Protein AF-A0A2D6KX85-F1 (afdb_monomer)

Sequence (179 aa):
MEKKQPEPKTFNLKYLIFIAFGLLAFILFQGTLLKILLIPSLFILGSISTFYKRFTRASIGIELITFVTLFYALSIGPLFALIASVLMVLTAAVVSNRLCIPTLIQVICYTLTIIITLPFLSISAIAYGIIFIVLFNVLLHSAYVFIMSFEPTNSIMSFIVNIALNLFLINNFLISLIP

Mean predicted aligned error: 8.25 Å

Radius of gyration: 23.25 Å; Cα contacts (8 Å, |Δi|>4): 164; chains: 1; bounding box: 36×54×84 Å

Secondary structure (DSSP, 8-state):
---PPPPP----HHHHHHHHHHHHHHHHTHHHHHHHHHHHHHHHHHHHTTGGGGT---SS---HHHHHHHHHHHHT-HHHHHHHHHHHHHHHHHHHT--SHHHHHHHHHHHHHHHHHGGGTTS-HHHHHHHHHHHHHHHHHHIIIIIS---HHHHHHHHHHHHHHHHHHIIIIIHHH--

Solvent-accessible surface area (backbone atoms only — not comparable to full-atom values): 9894 Å² total; per-residue (Å²): 134,86,81,78,76,80,75,80,81,75,78,57,62,69,56,55,53,51,52,51,51,50,52,50,50,46,65,77,34,45,72,58,54,48,48,65,52,47,53,60,50,43,48,49,48,23,17,55,44,40,41,64,50,58,84,42,88,66,88,53,58,71,52,45,41,62,52,43,27,50,49,33,30,75,73,77,27,59,70,57,13,48,54,48,41,46,51,29,51,54,50,17,21,60,71,27,73,48,86,47,72,70,51,54,51,49,45,50,31,52,49,50,34,54,63,71,44,54,86,45,71,83,53,55,70,66,59,38,47,52,52,47,53,53,48,31,48,52,50,45,48,49,44,40,38,72,74,66,64,44,64,62,72,69,48,49,54,28,47,52,53,32,50,55,51,46,53,52,46,42,73,66,46,47,64,76,73,55,133

pLDDT: mean 86.3, std 9.73, range [57.5, 98.0]

Foldseek 3Di:
DDDPDDDPDDPPVVVVVVVVVVVVCCVVCVVVVCCVVVLVVLLVCQLCQLLCLLVDVQLADLGSLLVSLLVCCLPVRLVRSLVSSLVSLVSNCVSSVNPDPLSVQLNVLLVVLSVVLVVVSPDDSLVSSLSSLLSSLVSSLCCCCPVVVDDNVSSVVSSVVNSVVSNVCCVPPVVVSRD

Structure (mmCIF, N/CA/C/O backbone):
data_AF-A0A2D6KX85-F1
#
_entry.id   AF-A0A2D6KX85-F1
#
loop_
_atom_site.group_PDB
_atom_site.id
_atom_site.type_symbol
_atom_site.label_atom_id
_atom_site.label_alt_id
_atom_site.label_comp_id
_atom_site.label_asym_id
_atom_site.label_entity_id
_atom_site.label_seq_id
_atom_site.pdbx_PDB_ins_code
_atom_site.Cartn_x
_atom_site.Cartn_y
_atom_site.Cartn_z
_atom_site.occupancy
_atom_site.B_iso_or_equiv
_atom_site.auth_seq_id
_atom_site.auth_comp_id
_atom_site.auth_asym_id
_atom_site.auth_atom_id
_atom_site.pdbx_PDB_model_num
ATOM 1 N N . MET A 1 1 ? 5.680 -41.774 62.411 1.00 67.88 1 MET A N 1
ATOM 2 C CA . MET A 1 1 ? 5.958 -40.651 61.490 1.00 67.88 1 MET A CA 1
ATOM 3 C C . MET A 1 1 ? 4.653 -39.911 61.241 1.00 67.88 1 MET A C 1
ATOM 5 O O . MET A 1 1 ? 3.821 -40.410 60.494 1.00 67.88 1 MET A O 1
ATOM 9 N N . GLU A 1 2 ? 4.431 -38.784 61.916 1.00 61.19 2 GLU A N 1
ATOM 10 C CA . GLU A 1 2 ? 3.268 -37.921 61.666 1.00 61.19 2 GLU A CA 1
ATOM 11 C C . GLU A 1 2 ? 3.422 -37.214 60.314 1.00 61.19 2 GLU A C 1
ATOM 13 O O . GLU A 1 2 ? 4.394 -36.495 60.079 1.00 61.19 2 GLU A O 1
ATOM 18 N N . LYS A 1 3 ? 2.465 -37.427 59.405 1.00 64.00 3 LYS A N 1
ATOM 19 C CA . LYS A 1 3 ? 2.374 -36.663 58.158 1.00 64.00 3 LYS A CA 1
ATOM 20 C C . LYS A 1 3 ? 1.819 -35.278 58.490 1.00 64.00 3 LYS A C 1
ATOM 22 O O . LYS A 1 3 ? 0.620 -35.143 58.714 1.00 64.00 3 LYS A O 1
ATOM 27 N N . LYS A 1 4 ? 2.680 -34.254 58.503 1.00 69.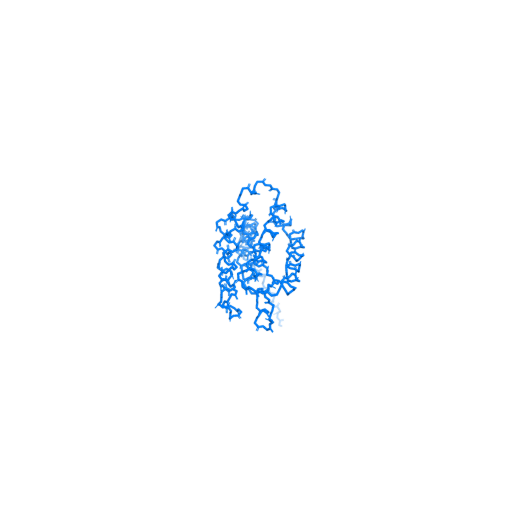50 4 LYS A N 1
ATOM 28 C CA . LYS A 1 4 ? 2.242 -32.850 58.543 1.00 69.50 4 LYS A CA 1
ATOM 29 C C . LYS A 1 4 ? 1.309 -32.586 57.360 1.00 69.50 4 LYS A C 1
ATOM 31 O O . LYS A 1 4 ? 1.717 -32.744 56.208 1.00 69.50 4 LYS A O 1
ATOM 36 N N . GLN A 1 5 ? 0.063 -32.212 57.648 1.00 73.38 5 GLN A N 1
ATOM 37 C CA . GLN A 1 5 ? -0.856 -31.732 56.622 1.00 73.38 5 GLN A CA 1
ATOM 38 C C . GLN A 1 5 ? -0.285 -30.444 56.007 1.00 73.38 5 GLN A C 1
ATOM 40 O O . GLN A 1 5 ? 0.201 -29.589 56.751 1.00 73.38 5 GLN A O 1
ATOM 45 N N . PRO A 1 6 ? -0.284 -30.308 54.669 1.00 73.31 6 PRO A N 1
ATOM 46 C CA . PRO A 1 6 ? 0.226 -29.112 54.019 1.00 73.31 6 PRO A CA 1
ATOM 47 C C . PRO A 1 6 ? -0.659 -27.920 54.386 1.00 73.31 6 PRO A C 1
ATOM 49 O O . PRO A 1 6 ? -1.877 -27.969 54.211 1.00 73.31 6 PRO A O 1
ATOM 52 N N . GLU A 1 7 ? -0.040 -26.857 54.897 1.00 74.81 7 GLU A N 1
ATOM 53 C CA . GLU A 1 7 ? -0.745 -25.616 55.205 1.00 74.81 7 GLU A CA 1
ATOM 54 C C . GLU A 1 7 ? -1.431 -25.062 53.943 1.00 74.81 7 GLU A C 1
ATOM 56 O O . GLU A 1 7 ? -0.850 -25.101 52.847 1.00 74.81 7 GLU A O 1
ATOM 61 N N . PRO A 1 8 ? -2.672 -24.556 54.064 1.00 70.69 8 PRO A N 1
ATOM 62 C CA . PRO A 1 8 ? -3.403 -24.010 52.934 1.00 70.69 8 PRO A CA 1
ATOM 63 C C . PRO A 1 8 ? -2.640 -22.808 52.378 1.00 70.69 8 PRO A C 1
ATOM 65 O O . PRO A 1 8 ? -2.444 -21.805 53.063 1.00 70.69 8 PRO A O 1
ATOM 68 N N . LYS A 1 9 ? -2.208 -22.904 51.114 1.00 74.38 9 LYS A N 1
ATOM 69 C CA . LYS A 1 9 ? -1.594 -21.782 50.398 1.00 74.38 9 LYS A CA 1
ATOM 70 C C . LYS A 1 9 ? -2.612 -20.647 50.331 1.00 74.38 9 LYS A C 1
ATOM 72 O O . LYS A 1 9 ? -3.568 -20.710 49.561 1.00 74.38 9 LYS A O 1
ATOM 77 N N . THR A 1 10 ? -2.415 -19.621 51.148 1.00 76.31 10 THR A N 1
ATOM 78 C CA . THR A 1 10 ? -3.252 -18.428 51.143 1.00 76.31 10 THR A CA 1
ATOM 79 C C . THR A 1 10 ? -3.059 -17.713 49.811 1.00 76.31 10 THR A C 1
ATOM 81 O O . THR A 1 10 ? -1.973 -17.242 49.466 1.00 76.31 10 THR A O 1
ATOM 84 N N . PHE A 1 11 ? -4.116 -17.699 49.002 1.00 70.94 11 PHE A N 1
ATOM 85 C CA . PHE A 1 11 ? -4.111 -17.017 47.716 1.00 70.94 11 PHE A CA 1
ATOM 86 C C . PHE A 1 11 ? -3.963 -15.516 47.985 1.00 70.94 11 PHE A C 1
ATOM 88 O O . PHE A 1 11 ? -4.825 -14.893 48.604 1.00 70.94 11 PHE A O 1
ATOM 95 N N . ASN A 1 12 ? -2.825 -14.940 47.604 1.00 85.50 12 ASN A N 1
ATOM 96 C CA . ASN A 1 12 ? -2.492 -13.572 47.980 1.00 85.50 12 ASN A CA 1
ATOM 97 C C . ASN A 1 12 ? -3.375 -12.591 47.191 1.00 85.50 12 ASN A C 1
ATOM 99 O O . ASN A 1 12 ? -3.243 -12.450 45.974 1.00 85.50 12 ASN A O 1
ATOM 103 N N . LEU A 1 13 ? -4.279 -11.919 47.911 1.00 87.62 13 LEU A N 1
ATOM 104 C CA . LEU A 1 13 ? -5.287 -10.983 47.400 1.00 87.62 13 LEU A CA 1
ATOM 105 C C . LEU A 1 13 ? -4.702 -9.924 46.448 1.00 87.62 13 LEU A C 1
ATOM 107 O O . LEU A 1 13 ? -5.371 -9.492 45.512 1.00 87.62 13 LEU A O 1
ATOM 111 N N . LYS A 1 14 ? -3.426 -9.557 46.629 1.00 85.31 14 LYS A N 1
ATOM 112 C CA . LYS A 1 14 ? -2.705 -8.626 45.750 1.00 85.31 14 LYS A CA 1
ATOM 113 C C . LYS A 1 14 ? -2.639 -9.115 44.299 1.00 85.31 14 LYS A C 1
ATOM 115 O O . LYS A 1 14 ? -2.793 -8.305 43.389 1.00 85.31 14 LYS A O 1
ATOM 120 N N . TYR A 1 15 ? -2.465 -10.419 44.068 1.00 81.50 15 TYR A N 1
ATOM 121 C CA . TYR A 1 15 ? -2.459 -10.980 42.713 1.00 81.50 15 TYR A CA 1
ATOM 122 C C . TYR A 1 15 ? -3.845 -10.940 42.077 1.00 81.50 15 TYR A C 1
ATOM 124 O O . TYR A 1 15 ? -3.955 -10.660 40.888 1.00 81.50 15 TYR A O 1
ATOM 132 N N . LEU A 1 16 ? -4.901 -11.160 42.862 1.00 82.81 16 LEU A N 1
ATOM 133 C CA . LEU A 1 16 ? -6.273 -11.100 42.364 1.00 82.81 16 LEU A CA 1
ATOM 134 C C . LEU A 1 16 ? -6.633 -9.678 41.911 1.00 82.81 16 LEU A C 1
ATOM 136 O O . LEU A 1 16 ? -7.186 -9.499 40.831 1.00 82.81 16 LEU A O 1
ATOM 140 N N . ILE A 1 17 ? -6.243 -8.669 42.699 1.00 86.19 17 ILE A N 1
ATOM 141 C CA . ILE A 1 17 ? -6.419 -7.253 42.349 1.00 86.19 17 ILE A CA 1
ATOM 142 C C . ILE A 1 17 ? -5.624 -6.909 41.085 1.00 86.19 17 ILE A C 1
ATOM 144 O O . ILE A 1 17 ? -6.155 -6.252 40.196 1.00 86.19 17 ILE A O 1
ATOM 148 N N . PHE A 1 18 ? -4.383 -7.389 40.963 1.00 80.69 18 PHE A N 1
ATOM 149 C CA . PHE A 1 18 ? -3.557 -7.139 39.780 1.00 80.69 18 PHE A CA 1
ATOM 150 C C . PHE A 1 18 ? -4.142 -7.779 38.509 1.00 80.69 18 PHE A C 1
ATOM 152 O O . PHE A 1 18 ? -4.207 -7.133 37.466 1.00 80.69 18 PHE A O 1
ATOM 159 N N . ILE A 1 19 ? -4.630 -9.021 38.602 1.00 78.38 19 ILE A N 1
ATOM 160 C CA . ILE A 1 19 ? -5.299 -9.720 37.493 1.00 78.38 19 ILE A CA 1
ATOM 161 C C . ILE A 1 19 ? -6.602 -9.007 37.113 1.00 78.38 19 ILE A C 1
ATOM 163 O O . ILE A 1 19 ? -6.855 -8.796 35.929 1.00 78.38 19 ILE A O 1
ATOM 167 N N . ALA A 1 20 ? -7.404 -8.587 38.096 1.00 81.81 20 ALA A N 1
ATOM 168 C CA . ALA A 1 20 ? -8.641 -7.849 37.857 1.00 81.81 20 ALA A CA 1
ATOM 169 C C . ALA A 1 20 ? -8.378 -6.494 37.182 1.00 81.81 20 ALA A C 1
ATOM 171 O O . ALA A 1 20 ? -9.082 -6.132 36.243 1.00 81.81 20 ALA A O 1
ATOM 172 N N . PHE A 1 21 ? -7.332 -5.776 37.601 1.00 82.19 21 PHE A N 1
ATOM 173 C CA . PHE A 1 21 ? -6.936 -4.510 36.985 1.00 82.19 21 PHE A CA 1
ATOM 174 C C . PHE A 1 21 ? -6.401 -4.709 35.561 1.00 82.19 21 PHE A C 1
ATOM 176 O O . PHE A 1 21 ? -6.724 -3.930 34.669 1.00 82.19 21 PHE A O 1
ATOM 183 N N . GLY A 1 22 ? -5.639 -5.782 35.323 1.00 76.25 22 GLY A N 1
ATOM 184 C CA . GLY A 1 22 ? -5.174 -6.168 33.990 1.00 76.25 22 GLY A CA 1
ATOM 185 C C . GLY A 1 22 ? -6.322 -6.526 33.042 1.00 76.25 22 GLY A C 1
ATOM 186 O O . GLY A 1 22 ? -6.339 -6.066 31.904 1.00 76.25 22 GLY A O 1
ATOM 187 N N . LEU A 1 23 ? -7.316 -7.281 33.519 1.00 75.12 23 LEU A N 1
ATOM 188 C CA . LEU A 1 23 ? -8.532 -7.597 32.762 1.00 75.12 23 LEU A CA 1
ATOM 189 C C . LEU A 1 23 ? -9.375 -6.349 32.487 1.00 75.12 23 LEU A C 1
ATOM 191 O O . LEU A 1 23 ? -9.835 -6.163 31.365 1.00 75.12 23 LEU A O 1
ATOM 195 N N . LEU A 1 24 ? -9.539 -5.471 33.478 1.00 72.62 24 LEU A N 1
ATOM 196 C CA . LEU A 1 24 ? -10.258 -4.210 33.314 1.00 72.62 24 LEU A CA 1
ATOM 197 C C . LEU A 1 24 ? -9.562 -3.313 32.284 1.00 72.62 24 LEU A C 1
ATOM 199 O O . LEU A 1 24 ? -10.218 -2.797 31.386 1.00 72.62 24 LEU A O 1
ATOM 203 N N . ALA A 1 25 ? -8.236 -3.177 32.357 1.00 68.88 25 ALA A N 1
ATOM 204 C CA . ALA A 1 25 ? -7.459 -2.454 31.357 1.00 68.88 25 ALA A CA 1
ATOM 205 C C . ALA A 1 25 ? -7.596 -3.100 29.969 1.00 68.88 25 ALA A C 1
ATOM 207 O O . ALA A 1 25 ? -7.824 -2.398 28.990 1.00 68.88 25 ALA A O 1
ATOM 208 N N . PHE A 1 26 ? -7.532 -4.429 29.866 1.00 69.19 26 PHE A N 1
ATOM 209 C CA . PHE A 1 26 ? -7.730 -5.126 28.596 1.00 69.19 26 PHE A CA 1
ATOM 210 C C . PHE A 1 26 ? -9.110 -4.847 27.990 1.00 69.19 26 PHE A C 1
ATOM 212 O O . PHE A 1 26 ? -9.183 -4.573 26.801 1.00 69.19 26 PHE A O 1
ATOM 219 N N . ILE A 1 27 ? -10.179 -4.850 28.792 1.00 72.06 27 ILE A N 1
ATOM 220 C CA . ILE A 1 27 ? -11.548 -4.557 28.337 1.00 72.06 27 ILE A CA 1
ATOM 221 C C . ILE A 1 27 ? -11.688 -3.082 27.936 1.00 72.06 27 ILE A C 1
ATOM 223 O O . ILE A 1 27 ? -12.202 -2.778 26.862 1.00 72.06 27 ILE A O 1
ATOM 227 N N . LEU A 1 28 ? -11.191 -2.158 28.764 1.00 67.06 28 LEU A N 1
ATOM 228 C CA . LEU A 1 28 ? -11.281 -0.715 28.515 1.00 67.06 28 LEU A CA 1
ATOM 229 C C . LEU A 1 28 ? -10.455 -0.276 27.301 1.00 67.06 28 LEU A C 1
ATOM 231 O O . LEU A 1 28 ? -10.845 0.642 26.583 1.00 67.06 28 LEU A O 1
ATOM 235 N N . PHE A 1 29 ? -9.326 -0.938 27.055 1.00 67.50 29 PHE A N 1
ATOM 236 C CA . PHE A 1 29 ? -8.424 -0.622 25.953 1.00 67.50 29 PHE A CA 1
ATOM 237 C C . PHE A 1 29 ? -8.499 -1.628 24.809 1.00 67.50 29 PHE A C 1
ATOM 239 O O . PHE A 1 29 ? -7.686 -1.523 23.900 1.00 67.50 29 PHE A O 1
ATOM 246 N N . GLN A 1 30 ? -9.453 -2.563 24.788 1.00 63.84 30 GLN A N 1
ATOM 247 C CA . GLN A 1 30 ? -9.475 -3.656 23.808 1.00 63.84 30 GLN A CA 1
ATOM 248 C C . GLN A 1 30 ? -9.406 -3.136 22.366 1.00 63.84 30 GLN A C 1
ATOM 250 O O . GLN A 1 30 ? -8.616 -3.626 21.561 1.00 63.84 30 GLN A O 1
ATOM 255 N N . GLY A 1 31 ? -10.159 -2.073 22.059 1.00 68.12 31 GLY A N 1
ATOM 256 C CA . GLY A 1 31 ? -10.131 -1.424 20.745 1.00 68.12 31 GLY A CA 1
ATOM 257 C C . GLY A 1 31 ? -8.826 -0.672 20.455 1.00 68.12 31 GLY A C 1
ATOM 258 O O . GLY A 1 31 ? -8.302 -0.742 19.345 1.00 68.12 31 GLY A O 1
ATOM 259 N N . THR A 1 32 ? -8.264 0.023 21.444 1.00 73.06 32 THR A N 1
ATOM 260 C CA . THR A 1 32 ? -7.027 0.811 21.288 1.00 73.06 32 THR A CA 1
ATOM 261 C C . THR A 1 32 ? -5.794 -0.084 21.197 1.00 73.06 32 THR A C 1
ATOM 263 O O . THR A 1 32 ? -4.929 0.134 20.356 1.00 73.06 32 THR A O 1
ATOM 266 N N . LEU A 1 33 ? -5.729 -1.125 22.023 1.00 73.94 33 LEU A N 1
ATOM 267 C CA . LEU A 1 33 ? -4.634 -2.085 22.093 1.00 73.94 33 LEU A CA 1
ATOM 268 C C . LEU A 1 33 ? -4.603 -2.955 20.833 1.00 73.94 33 LEU A C 1
ATOM 270 O O . LEU A 1 33 ? -3.532 -3.176 20.272 1.00 73.94 33 LEU A O 1
ATOM 274 N N . LEU A 1 34 ? -5.774 -3.341 20.311 1.00 72.50 34 LEU A N 1
ATOM 275 C CA . LEU A 1 34 ? -5.872 -4.005 19.014 1.00 72.50 34 LEU A CA 1
ATOM 276 C C . LEU A 1 34 ? -5.392 -3.094 17.878 1.00 72.50 34 LEU A C 1
ATOM 278 O O . LEU A 1 34 ? -4.608 -3.547 17.055 1.00 72.50 34 LEU A O 1
ATOM 282 N N . LYS A 1 35 ? -5.757 -1.803 17.860 1.00 73.88 35 LYS A N 1
ATOM 283 C CA . LYS A 1 35 ? -5.222 -0.841 16.875 1.00 73.88 35 LYS A CA 1
ATOM 284 C C . LYS A 1 35 ? -3.700 -0.685 16.983 1.00 73.88 35 LYS A C 1
ATOM 286 O O . LYS A 1 35 ? -3.021 -0.733 15.961 1.00 73.88 35 LYS A O 1
ATOM 291 N N . ILE A 1 36 ? -3.162 -0.560 18.200 1.00 78.56 36 ILE A N 1
ATOM 292 C CA . ILE A 1 36 ? -1.716 -0.432 18.456 1.00 78.56 36 ILE A CA 1
ATOM 293 C C . ILE A 1 36 ? -0.946 -1.670 17.987 1.00 78.56 36 ILE A C 1
ATOM 295 O O . ILE A 1 36 ? 0.164 -1.525 17.493 1.00 78.56 36 ILE A O 1
ATOM 299 N N . LEU A 1 37 ? -1.509 -2.873 18.116 1.00 81.56 37 LEU A N 1
ATOM 300 C CA . LEU A 1 37 ? -0.864 -4.100 17.641 1.00 81.56 37 LEU A CA 1
ATOM 301 C C . LEU A 1 37 ? -1.062 -4.316 16.136 1.00 81.56 37 LEU A C 1
ATOM 303 O O . LEU A 1 37 ? -0.137 -4.738 15.440 1.00 81.56 37 LEU A O 1
ATOM 307 N N . LEU A 1 38 ? -2.252 -4.014 15.620 1.00 82.06 38 LEU A N 1
ATOM 308 C CA . LEU A 1 38 ? -2.633 -4.275 14.235 1.00 82.06 38 LEU A CA 1
ATOM 309 C C . LEU A 1 38 ? -1.899 -3.354 13.259 1.00 82.06 38 LEU A C 1
ATOM 311 O O . LEU A 1 38 ? -1.383 -3.833 12.255 1.00 82.06 38 LEU A O 1
ATOM 315 N N . ILE A 1 39 ? -1.813 -2.054 13.559 1.00 85.19 39 ILE A N 1
ATOM 316 C CA . ILE A 1 39 ? -1.219 -1.045 12.669 1.00 85.19 39 ILE A CA 1
ATOM 317 C C . ILE A 1 39 ? 0.254 -1.386 12.339 1.00 85.19 39 ILE A C 1
ATOM 319 O O . ILE A 1 39 ? 0.558 -1.596 11.163 1.00 85.19 39 ILE A O 1
ATOM 323 N N . PRO A 1 40 ? 1.169 -1.560 13.318 1.00 87.94 40 PRO A N 1
ATOM 324 C CA . PRO A 1 40 ? 2.550 -1.957 13.040 1.00 87.94 40 PRO A CA 1
ATOM 325 C C . PRO A 1 40 ? 2.653 -3.333 12.378 1.00 87.94 40 PRO A C 1
ATOM 327 O O . PRO A 1 40 ? 3.489 -3.525 11.498 1.00 87.94 40 PRO A O 1
ATOM 330 N N . SER A 1 41 ? 1.795 -4.286 12.759 1.00 86.81 41 SER A N 1
ATOM 331 C CA . SER A 1 41 ? 1.800 -5.625 12.157 1.00 86.81 41 SER A CA 1
ATOM 332 C C . SER A 1 41 ? 1.464 -5.568 10.667 1.00 86.81 41 SER A C 1
ATOM 334 O O . SER A 1 41 ? 2.160 -6.174 9.855 1.00 86.81 41 SER A O 1
ATOM 336 N N . LEU A 1 42 ? 0.449 -4.787 10.287 1.00 89.81 42 LEU A N 1
ATOM 337 C CA . LEU A 1 42 ? 0.083 -4.568 8.890 1.00 89.81 42 LEU A CA 1
ATOM 338 C C . LEU A 1 42 ? 1.177 -3.823 8.123 1.00 89.81 42 LEU A C 1
ATOM 340 O O . LEU A 1 42 ? 1.455 -4.188 6.985 1.00 89.81 42 LEU A O 1
ATOM 344 N N . PHE A 1 43 ? 1.845 -2.844 8.737 1.00 91.19 43 PHE A N 1
ATOM 345 C CA . PHE A 1 43 ? 3.000 -2.176 8.128 1.00 91.19 43 PHE A CA 1
ATOM 346 C C . PHE A 1 43 ? 4.123 -3.165 7.786 1.00 91.19 43 PHE A C 1
ATOM 348 O O . PHE A 1 43 ? 4.664 -3.159 6.675 1.00 91.19 43 PHE A O 1
ATOM 355 N N . ILE A 1 44 ? 4.465 -4.039 8.737 1.00 90.31 44 ILE A N 1
ATOM 356 C CA . ILE A 1 44 ? 5.496 -5.067 8.563 1.00 90.31 44 ILE A CA 1
ATOM 357 C C . ILE A 1 44 ? 5.071 -6.056 7.474 1.00 90.31 44 ILE A C 1
ATOM 359 O O . ILE A 1 44 ? 5.857 -6.340 6.571 1.00 90.31 44 ILE A O 1
ATOM 363 N N . LEU A 1 45 ? 3.824 -6.536 7.507 1.00 89.19 45 LEU A N 1
ATOM 364 C CA . LEU A 1 45 ? 3.282 -7.443 6.493 1.00 89.19 45 LEU A CA 1
ATOM 365 C C . LEU A 1 45 ? 3.281 -6.809 5.099 1.00 89.19 45 LEU A C 1
ATOM 367 O O . LEU A 1 45 ? 3.724 -7.444 4.144 1.00 89.19 45 LEU A O 1
ATOM 371 N N . GLY A 1 46 ? 2.853 -5.551 4.978 1.00 87.44 46 GLY A N 1
ATOM 372 C CA . GLY A 1 46 ? 2.906 -4.786 3.734 1.00 87.44 46 GLY A CA 1
ATOM 373 C C . GLY A 1 46 ? 4.332 -4.697 3.193 1.00 87.44 46 GLY A C 1
ATOM 374 O O . GLY A 1 46 ? 4.574 -5.025 2.033 1.00 87.44 46 GLY A O 1
ATOM 375 N N . SER A 1 47 ? 5.296 -4.368 4.052 1.00 88.19 47 SER A N 1
ATOM 376 C CA . SER A 1 47 ? 6.711 -4.246 3.680 1.00 88.19 47 SER A CA 1
ATOM 377 C C . SER A 1 47 ? 7.329 -5.584 3.244 1.00 88.19 47 SER A C 1
ATOM 379 O O . SER A 1 47 ? 7.981 -5.665 2.201 1.00 88.19 47 SER A O 1
ATOM 381 N N . ILE A 1 48 ? 7.089 -6.661 4.002 1.00 89.50 48 ILE A N 1
ATOM 382 C CA . ILE A 1 48 ? 7.625 -8.006 3.725 1.00 89.50 48 ILE A CA 1
ATOM 383 C C . ILE A 1 48 ? 6.907 -8.669 2.545 1.00 89.50 48 ILE A C 1
ATOM 385 O O . ILE A 1 48 ? 7.486 -9.539 1.895 1.00 89.50 48 ILE A O 1
ATOM 389 N N . SER A 1 49 ? 5.689 -8.237 2.199 1.00 87.31 49 SER A N 1
ATOM 390 C CA . SER A 1 49 ? 4.918 -8.833 1.102 1.00 87.31 49 SER A CA 1
ATOM 391 C C . SER A 1 49 ? 5.665 -8.848 -0.229 1.00 87.31 49 SER A C 1
ATOM 393 O O . SER A 1 49 ? 5.433 -9.731 -1.039 1.00 87.31 49 SER A O 1
ATOM 395 N N . THR A 1 50 ? 6.622 -7.942 -0.439 1.00 86.38 50 THR A N 1
ATOM 396 C CA . THR A 1 50 ? 7.426 -7.868 -1.667 1.00 86.38 50 THR A CA 1
ATOM 397 C C . THR A 1 50 ? 8.672 -8.757 -1.661 1.00 86.38 50 THR A C 1
ATOM 399 O O . THR A 1 50 ? 9.385 -8.815 -2.663 1.00 86.38 50 THR A O 1
ATOM 402 N N . PHE A 1 51 ? 8.948 -9.488 -0.577 1.00 86.12 51 PHE A N 1
ATOM 403 C CA . PHE A 1 51 ? 10.165 -10.290 -0.424 1.00 86.12 51 PHE A CA 1
ATOM 404 C C . PHE A 1 51 ? 10.339 -11.336 -1.534 1.00 86.12 51 PHE A C 1
ATOM 406 O O . PHE A 1 51 ? 11.455 -11.554 -2.006 1.00 86.12 51 PHE A O 1
ATOM 413 N N . TYR A 1 52 ? 9.249 -11.924 -2.040 1.00 83.56 52 TYR A N 1
ATOM 414 C CA . TYR A 1 52 ? 9.311 -12.882 -3.153 1.00 83.56 52 TYR A CA 1
ATOM 415 C C . TYR A 1 52 ? 9.885 -12.270 -4.445 1.00 83.56 52 TYR A C 1
ATOM 417 O O . TYR A 1 52 ? 10.405 -12.999 -5.295 1.00 83.56 52 TYR A O 1
ATOM 425 N N . LYS A 1 53 ? 9.855 -10.936 -4.609 1.00 82.19 53 LYS A N 1
ATOM 426 C CA . LYS A 1 53 ? 10.506 -10.250 -5.737 1.00 82.19 53 LYS A CA 1
ATOM 427 C C . LYS A 1 53 ? 12.024 -10.396 -5.700 1.00 82.19 53 LYS A C 1
ATOM 429 O O . LYS A 1 53 ? 12.668 -10.226 -6.724 1.00 82.19 53 LYS A O 1
ATOM 434 N N . ARG A 1 54 ? 12.625 -10.770 -4.570 1.00 83.94 54 ARG A N 1
ATOM 435 C CA . ARG A 1 54 ? 14.047 -11.131 -4.528 1.00 83.94 54 ARG A CA 1
ATOM 436 C C . ARG A 1 54 ? 14.355 -12.357 -5.395 1.00 83.94 54 ARG A C 1
ATOM 438 O O . ARG A 1 54 ? 15.425 -12.423 -5.990 1.00 83.94 54 ARG A O 1
ATOM 445 N N . PHE A 1 55 ? 13.408 -13.289 -5.499 1.00 86.31 55 PHE A N 1
ATOM 446 C CA . PHE A 1 55 ? 13.574 -14.561 -6.210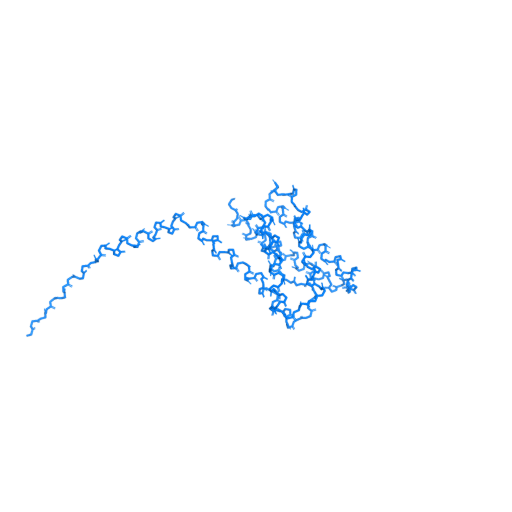 1.00 86.31 55 PHE A CA 1
ATOM 447 C C . PHE A 1 55 ? 12.864 -14.601 -7.568 1.00 86.31 55 PHE A C 1
ATOM 449 O O . PHE A 1 55 ? 13.152 -15.465 -8.389 1.00 86.31 55 PHE A O 1
ATOM 456 N N . THR A 1 56 ? 11.951 -13.663 -7.830 1.00 80.81 56 THR A N 1
ATOM 457 C CA . THR A 1 56 ? 11.126 -13.636 -9.046 1.00 80.81 56 THR A CA 1
ATOM 458 C C . THR A 1 56 ? 11.315 -12.337 -9.832 1.00 80.81 56 THR A C 1
ATOM 460 O O . THR A 1 56 ? 11.619 -11.279 -9.278 1.00 80.81 56 THR A O 1
ATOM 463 N N . ARG A 1 57 ? 11.131 -12.381 -11.155 1.00 71.44 57 ARG A N 1
ATOM 464 C CA . ARG A 1 57 ? 11.224 -11.202 -12.042 1.00 71.44 57 ARG A CA 1
ATOM 465 C C . ARG A 1 57 ? 9.862 -10.552 -12.325 1.00 71.44 57 ARG A C 1
ATOM 467 O O . ARG A 1 57 ? 9.683 -9.948 -13.374 1.00 71.44 57 ARG A O 1
ATOM 474 N N . ALA A 1 58 ? 8.910 -10.660 -11.400 1.00 69.00 58 ALA A N 1
ATOM 475 C CA . ALA A 1 58 ? 7.619 -9.992 -11.546 1.00 69.00 58 ALA A CA 1
ATOM 476 C C . ALA A 1 58 ? 7.797 -8.462 -11.514 1.00 69.00 58 ALA A C 1
ATOM 478 O O . ALA A 1 58 ? 8.441 -7.931 -10.602 1.00 69.00 58 ALA A O 1
ATOM 479 N N . SER A 1 59 ? 7.248 -7.770 -12.517 1.00 60.44 59 SER A N 1
ATOM 480 C CA . SER A 1 59 ? 7.305 -6.309 -12.653 1.00 60.44 59 SER A CA 1
ATOM 481 C C . SER A 1 59 ? 6.340 -5.634 -11.676 1.00 60.44 59 SER A C 1
ATOM 483 O O . SER A 1 59 ? 6.758 -4.833 -10.842 1.00 60.44 59 SER A O 1
ATOM 485 N N . ILE A 1 60 ? 5.070 -6.034 -11.707 1.00 66.62 60 ILE A N 1
ATOM 486 C CA . ILE A 1 60 ? 4.038 -5.616 -10.757 1.00 66.62 60 ILE A CA 1
ATOM 487 C C . ILE A 1 60 ? 3.745 -6.805 -9.844 1.00 66.62 60 ILE A C 1
ATOM 489 O O . ILE A 1 60 ? 3.558 -7.937 -10.297 1.00 66.62 60 ILE A O 1
ATOM 493 N N . GLY A 1 61 ? 3.805 -6.558 -8.541 1.00 63.38 61 GLY A 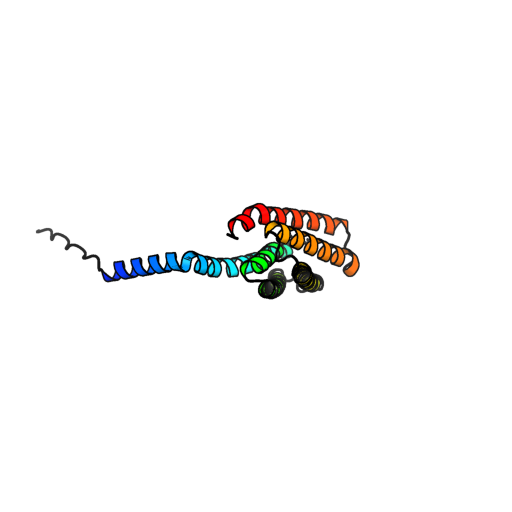N 1
ATOM 494 C CA . GLY A 1 61 ? 3.660 -7.600 -7.546 1.00 63.38 61 GLY A CA 1
ATOM 495 C C . GLY A 1 61 ? 2.233 -7.771 -7.038 1.00 63.38 61 GLY A C 1
ATOM 496 O O . GLY A 1 61 ? 1.451 -6.830 -7.058 1.00 63.38 61 GLY A O 1
ATOM 497 N N . ILE A 1 62 ? 1.943 -8.951 -6.488 1.00 67.25 62 ILE A N 1
ATOM 498 C CA . ILE A 1 62 ? 0.983 -9.112 -5.393 1.00 67.25 62 ILE A CA 1
ATOM 499 C C . ILE A 1 62 ? 1.517 -8.284 -4.219 1.00 67.25 62 ILE A C 1
ATOM 501 O O . ILE A 1 62 ? 2.453 -8.710 -3.540 1.00 67.25 62 ILE A O 1
ATOM 505 N N . GLU A 1 63 ? 1.013 -7.066 -4.047 1.00 77.25 63 GLU A N 1
ATOM 506 C CA . GLU A 1 63 ? 1.481 -6.147 -3.011 1.00 77.25 63 GLU A CA 1
ATOM 507 C C . GLU A 1 63 ? 0.364 -5.890 -2.009 1.00 77.25 63 GLU A C 1
ATOM 509 O O . GLU A 1 63 ? -0.621 -5.214 -2.302 1.00 77.25 63 GLU A O 1
ATOM 514 N N . LEU A 1 64 ? 0.556 -6.383 -0.783 1.00 90.06 64 LEU A N 1
ATOM 515 C CA . LEU A 1 64 ? -0.321 -6.052 0.345 1.00 90.06 64 LEU A CA 1
ATOM 516 C C . LEU A 1 64 ? -0.239 -4.567 0.713 1.00 90.06 64 LEU A C 1
ATOM 518 O O . LEU A 1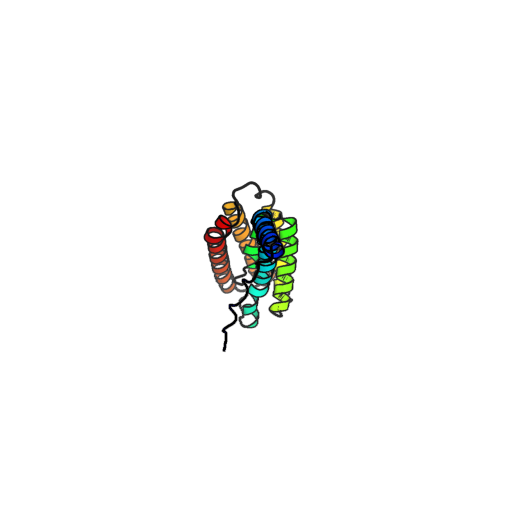 64 ? -1.110 -4.072 1.418 1.00 90.06 64 LEU A O 1
ATOM 522 N N . ILE A 1 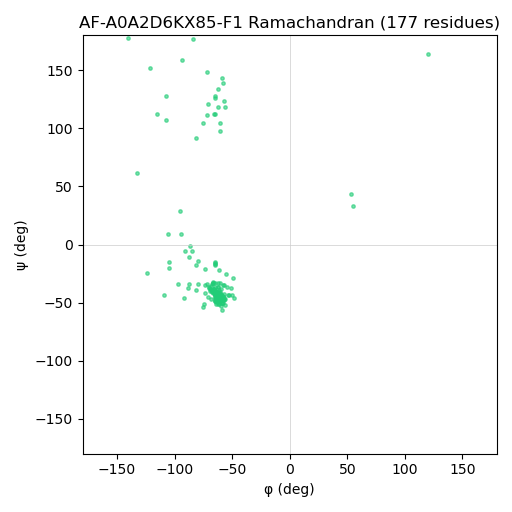65 ? 0.778 -3.851 0.223 1.00 93.31 65 ILE A N 1
ATOM 523 C CA . ILE A 1 65 ? 0.959 -2.414 0.438 1.00 93.31 65 ILE A CA 1
ATOM 524 C C . ILE A 1 65 ? -0.314 -1.651 0.056 1.00 93.31 65 ILE A C 1
ATOM 526 O O . ILE A 1 65 ? -0.750 -0.820 0.841 1.00 93.31 65 ILE A O 1
ATOM 530 N N . THR A 1 66 ? -0.970 -1.973 -1.068 1.00 94.12 66 THR A N 1
ATOM 531 C CA . THR A 1 66 ? -2.179 -1.248 -1.498 1.00 94.12 66 THR A CA 1
ATOM 532 C C . THR A 1 66 ? -3.313 -1.394 -0.490 1.00 94.12 66 THR A C 1
ATOM 534 O O . THR A 1 66 ? -3.896 -0.395 -0.065 1.00 94.12 66 THR A O 1
ATOM 537 N N . PHE A 1 67 ? -3.581 -2.625 -0.051 1.00 92.75 67 PHE A N 1
ATOM 538 C CA . PHE A 1 67 ? -4.569 -2.908 0.984 1.00 92.75 67 PHE A CA 1
ATOM 539 C C . PHE A 1 67 ? -4.221 -2.238 2.319 1.00 92.75 67 PHE A C 1
ATOM 541 O O . PHE A 1 67 ? -5.083 -1.624 2.944 1.00 92.75 67 PHE A O 1
ATOM 548 N N . VAL A 1 68 ? -2.960 -2.310 2.755 1.00 93.25 68 VAL A N 1
ATOM 549 C CA . VAL A 1 68 ? -2.531 -1.704 4.024 1.00 93.25 68 VAL A CA 1
ATOM 550 C C . VAL A 1 68 ? -2.631 -0.181 3.956 1.00 93.25 68 VAL A C 1
ATOM 552 O O . VAL A 1 68 ? -3.135 0.440 4.884 1.00 93.25 68 VAL A O 1
ATOM 555 N N . THR A 1 69 ? -2.234 0.445 2.851 1.00 95.31 69 THR A N 1
ATOM 556 C CA . THR A 1 69 ? -2.396 1.889 2.650 1.00 95.31 69 THR A CA 1
ATOM 557 C C . THR A 1 69 ? -3.863 2.301 2.709 1.00 95.31 69 THR A C 1
ATOM 559 O O . THR A 1 69 ? -4.196 3.259 3.407 1.00 95.31 69 THR A O 1
ATOM 562 N N . LEU A 1 70 ? -4.749 1.556 2.046 1.00 94.25 70 LEU A N 1
ATOM 563 C CA . LEU A 1 70 ? -6.191 1.768 2.138 1.00 94.25 70 LEU A CA 1
ATOM 564 C C . LEU A 1 70 ? -6.688 1.651 3.588 1.00 94.25 70 LEU A C 1
ATOM 566 O O . LEU A 1 70 ? -7.422 2.519 4.061 1.00 94.25 70 LEU A O 1
ATOM 570 N N . PHE A 1 71 ? -6.254 0.616 4.310 1.00 92.38 71 PHE A N 1
ATOM 571 C CA . PHE A 1 71 ? -6.602 0.421 5.715 1.00 92.38 71 PHE A CA 1
ATOM 572 C C . PHE A 1 71 ? -6.172 1.614 6.579 1.00 92.38 71 PHE A C 1
ATOM 574 O O . PHE A 1 71 ? -6.957 2.100 7.392 1.00 92.38 71 PHE A O 1
ATOM 581 N N . TYR A 1 72 ? -4.958 2.133 6.378 1.00 92.56 72 TYR A N 1
ATOM 582 C CA . TYR A 1 72 ? -4.477 3.330 7.070 1.00 92.56 72 TYR A CA 1
ATOM 583 C C . TYR A 1 72 ? -5.309 4.569 6.726 1.00 92.56 72 TYR A C 1
ATOM 585 O O . TYR A 1 72 ? -5.633 5.348 7.625 1.00 92.56 72 TYR A O 1
ATOM 593 N N . ALA A 1 73 ? -5.682 4.737 5.454 1.00 93.94 73 ALA A N 1
ATOM 594 C CA . ALA A 1 73 ? -6.458 5.889 4.996 1.00 93.94 73 ALA A CA 1
ATOM 595 C C . ALA A 1 73 ? -7.821 5.953 5.683 1.00 93.94 73 ALA A C 1
ATOM 597 O O . ALA A 1 73 ? -8.233 7.026 6.113 1.00 93.94 73 ALA A O 1
ATOM 598 N N . LEU A 1 74 ? -8.472 4.799 5.833 1.00 91.38 74 LEU A N 1
ATOM 599 C CA . LEU A 1 74 ? -9.777 4.684 6.475 1.00 91.38 74 LEU A CA 1
ATOM 600 C C . LEU A 1 74 ? -9.696 4.694 8.010 1.00 91.38 74 LEU A C 1
ATOM 602 O O . LEU A 1 74 ? -10.591 5.220 8.662 1.00 91.38 74 LEU A O 1
ATOM 606 N N . SER A 1 75 ? -8.633 4.136 8.597 1.00 88.50 75 SER A N 1
ATOM 607 C CA . SER A 1 75 ? -8.539 3.955 10.057 1.00 88.50 75 SER A CA 1
ATOM 608 C C . SER A 1 75 ? -7.942 5.148 10.803 1.00 88.50 75 SER A C 1
ATOM 610 O O . SER A 1 75 ? -8.333 5.418 11.938 1.00 88.50 75 SER A O 1
ATOM 612 N N . ILE A 1 76 ? -6.946 5.814 10.213 1.00 90.19 76 ILE A N 1
ATOM 613 C CA . ILE A 1 76 ? -6.150 6.876 10.862 1.00 90.19 76 ILE A CA 1
ATOM 614 C C . ILE A 1 76 ? -6.206 8.177 10.050 1.00 90.19 76 ILE A C 1
ATOM 616 O O . ILE A 1 76 ? -6.023 9.264 10.594 1.00 90.19 76 ILE A O 1
ATOM 620 N N . GLY A 1 77 ? -6.470 8.074 8.748 1.00 91.06 77 GLY A N 1
ATOM 621 C CA . GLY A 1 77 ? -6.630 9.206 7.847 1.00 91.06 77 GLY A CA 1
ATOM 622 C C . GLY A 1 77 ? -5.620 9.207 6.695 1.00 91.06 77 GLY A C 1
ATOM 623 O O . GLY A 1 77 ? -4.589 8.525 6.736 1.00 91.06 77 GLY A O 1
ATOM 624 N N . PRO A 1 78 ? -5.885 10.007 5.649 1.00 94.31 78 PRO A N 1
ATOM 625 C CA . PRO A 1 78 ? -5.132 9.977 4.396 1.00 94.31 78 PRO A CA 1
ATOM 626 C C . PRO A 1 78 ? -3.675 10.433 4.542 1.00 94.31 78 PRO A C 1
ATOM 628 O O . PRO A 1 78 ? -2.796 9.896 3.873 1.00 94.31 78 PRO A O 1
ATOM 631 N N . LEU A 1 79 ? -3.388 11.379 5.444 1.00 94.44 79 LEU A N 1
ATOM 632 C CA . LEU A 1 79 ? -2.019 11.840 5.692 1.00 94.44 79 LEU A CA 1
ATOM 633 C C . LEU A 1 79 ? -1.137 10.710 6.247 1.00 94.44 79 LEU A C 1
ATOM 635 O O . LEU A 1 79 ? -0.024 10.495 5.770 1.00 94.44 79 LEU A O 1
ATOM 639 N N . PHE A 1 80 ? -1.649 9.952 7.219 1.00 92.69 80 PHE A N 1
ATOM 640 C CA . PHE A 1 80 ? -0.935 8.804 7.779 1.00 92.69 80 PHE A CA 1
ATOM 641 C C . PHE A 1 80 ? -0.805 7.670 6.768 1.00 92.69 80 PHE A C 1
ATOM 643 O O . PHE A 1 80 ? 0.234 7.016 6.732 1.00 92.69 80 PHE A O 1
ATOM 650 N N . ALA A 1 81 ? -1.813 7.466 5.918 1.00 95.44 81 ALA A N 1
ATOM 651 C CA . ALA A 1 81 ? -1.735 6.516 4.815 1.00 95.44 81 ALA A CA 1
ATOM 652 C C . ALA A 1 81 ? -0.618 6.855 3.832 1.00 95.44 81 ALA A C 1
ATOM 654 O O . ALA A 1 81 ? 0.104 5.955 3.416 1.00 95.44 81 ALA A O 1
ATOM 655 N N . LEU A 1 82 ? -0.442 8.140 3.514 1.00 96.75 82 LEU A N 1
ATOM 656 C CA . LEU A 1 82 ? 0.610 8.617 2.621 1.00 96.75 82 LEU A CA 1
ATOM 657 C C . LEU A 1 82 ? 1.995 8.376 3.219 1.00 96.75 82 LEU A C 1
ATOM 659 O O . LEU A 1 82 ? 2.858 7.787 2.568 1.00 96.75 82 LEU A O 1
ATOM 663 N N . ILE A 1 83 ? 2.195 8.757 4.482 1.00 95.50 83 ILE A N 1
ATOM 664 C CA . ILE A 1 83 ? 3.462 8.510 5.183 1.00 95.50 83 ILE A CA 1
ATOM 665 C C . ILE A 1 83 ? 3.737 7.001 5.246 1.00 95.50 83 ILE A C 1
ATOM 667 O O . ILE A 1 83 ? 4.826 6.552 4.890 1.00 95.50 83 ILE A O 1
ATOM 671 N N . ALA A 1 84 ? 2.738 6.205 5.636 1.00 94.00 84 ALA A N 1
ATOM 672 C CA . ALA A 1 84 ? 2.866 4.758 5.728 1.00 94.00 84 ALA A CA 1
ATOM 673 C C . ALA A 1 84 ? 3.164 4.118 4.368 1.00 94.00 84 ALA A C 1
ATOM 675 O O . ALA A 1 84 ? 4.048 3.273 4.296 1.00 94.00 84 ALA A O 1
ATOM 676 N N . SER A 1 85 ? 2.495 4.524 3.283 1.00 95.88 85 SER A N 1
ATOM 677 C CA . SER A 1 85 ? 2.748 3.976 1.945 1.00 95.88 85 SER A CA 1
ATOM 678 C C . SER A 1 85 ? 4.163 4.267 1.469 1.00 95.88 85 SER A C 1
ATOM 680 O O . SER A 1 85 ? 4.828 3.368 0.963 1.00 95.88 85 SER A O 1
ATOM 682 N N . VAL A 1 86 ? 4.653 5.494 1.677 1.00 96.00 86 VAL A N 1
ATOM 683 C CA . VAL A 1 86 ? 6.021 5.876 1.302 1.00 96.00 86 VAL A CA 1
ATOM 684 C C . VAL A 1 86 ? 7.025 5.017 2.064 1.00 96.00 86 VAL A C 1
ATOM 686 O O . VAL A 1 86 ? 7.893 4.392 1.456 1.00 96.00 86 VAL A O 1
ATOM 689 N N . LEU A 1 87 ? 6.879 4.937 3.388 1.00 96.06 87 LEU A N 1
ATOM 690 C CA . LEU A 1 87 ? 7.786 4.158 4.224 1.00 96.06 87 LEU A CA 1
ATOM 691 C C . LEU A 1 87 ? 7.719 2.662 3.893 1.00 96.06 87 LEU A C 1
ATOM 693 O O . LEU A 1 87 ? 8.768 2.051 3.727 1.00 96.06 87 LEU A O 1
ATOM 697 N N . MET A 1 88 ? 6.526 2.084 3.715 1.00 95.06 88 MET A N 1
ATOM 698 C CA . MET A 1 88 ? 6.367 0.674 3.336 1.00 95.06 88 MET A CA 1
ATOM 699 C C . MET A 1 88 ? 7.020 0.366 1.992 1.00 95.06 88 MET A C 1
ATOM 701 O O . MET A 1 88 ? 7.690 -0.654 1.883 1.00 95.06 88 MET A O 1
ATOM 705 N N . VAL A 1 89 ? 6.869 1.228 0.979 1.00 94.75 89 VAL A N 1
ATOM 706 C CA . VAL A 1 89 ? 7.504 1.032 -0.337 1.00 94.75 89 VAL A CA 1
ATOM 707 C C . VAL A 1 89 ? 9.028 1.099 -0.226 1.00 94.75 89 VAL A C 1
ATOM 709 O O . VAL A 1 89 ? 9.725 0.258 -0.794 1.00 94.75 89 VAL A O 1
ATOM 712 N N . LEU A 1 90 ? 9.566 2.046 0.547 1.00 93.94 90 LEU A N 1
ATOM 713 C CA . LEU A 1 90 ? 11.009 2.141 0.780 1.00 93.94 90 LEU A CA 1
ATOM 714 C C . LEU A 1 90 ? 11.540 0.927 1.554 1.00 93.94 90 LEU A C 1
ATOM 716 O O . LEU A 1 90 ? 12.542 0.334 1.155 1.00 93.94 90 LEU A O 1
ATOM 720 N N . THR A 1 91 ? 10.857 0.505 2.621 1.00 92.88 91 THR A N 1
ATOM 721 C CA . THR A 1 91 ? 11.225 -0.694 3.386 1.00 92.88 91 THR A CA 1
ATOM 722 C C . THR A 1 91 ? 11.127 -1.952 2.523 1.00 92.88 91 THR A C 1
ATOM 724 O O . THR A 1 91 ? 12.053 -2.759 2.518 1.00 92.88 91 THR A O 1
ATOM 727 N N . ALA A 1 92 ? 10.065 -2.098 1.730 1.00 90.62 92 ALA A N 1
ATOM 728 C CA . ALA A 1 92 ? 9.900 -3.169 0.751 1.00 90.62 92 ALA A CA 1
ATOM 729 C C . ALA A 1 92 ? 11.052 -3.210 -0.265 1.00 90.62 92 ALA A C 1
ATOM 731 O O . ALA A 1 92 ? 11.586 -4.280 -0.570 1.00 90.62 92 ALA A O 1
ATOM 732 N N . ALA A 1 93 ? 11.492 -2.052 -0.759 1.00 90.81 93 ALA A N 1
ATOM 733 C CA . ALA A 1 93 ? 12.619 -1.953 -1.679 1.00 90.81 93 ALA A CA 1
ATOM 734 C C . ALA A 1 93 ? 13.947 -2.372 -1.030 1.00 90.81 93 ALA A C 1
ATOM 736 O O . ALA A 1 93 ? 14.745 -3.056 -1.671 1.00 90.81 93 ALA A O 1
ATOM 737 N N . VAL A 1 94 ? 14.169 -2.032 0.244 1.00 91.81 94 VAL A N 1
ATOM 738 C CA . VAL A 1 94 ? 15.335 -2.501 1.013 1.00 91.81 94 VAL A CA 1
ATOM 739 C C . VAL A 1 94 ? 15.276 -4.019 1.215 1.00 91.81 94 VAL A C 1
ATOM 741 O O . VAL A 1 94 ? 16.240 -4.718 0.914 1.00 91.81 94 VAL A O 1
ATOM 744 N N . VAL A 1 95 ? 14.129 -4.550 1.649 1.00 88.88 95 VAL A N 1
ATOM 745 C CA . VAL A 1 95 ? 13.914 -5.988 1.902 1.00 88.88 95 VAL A CA 1
ATOM 746 C C . VAL A 1 95 ? 14.096 -6.829 0.633 1.00 88.88 95 VAL A C 1
ATOM 748 O O . VAL A 1 95 ? 14.679 -7.915 0.673 1.00 88.88 95 VAL A O 1
ATOM 751 N N . SER A 1 96 ? 13.627 -6.325 -0.508 1.00 88.38 96 SER A N 1
ATOM 752 C CA . SER A 1 96 ? 13.772 -6.983 -1.811 1.00 88.38 96 SER A CA 1
ATOM 753 C C . SER A 1 96 ? 15.106 -6.690 -2.512 1.00 88.38 96 SER A C 1
ATOM 755 O O . SER A 1 96 ? 15.385 -7.305 -3.542 1.00 88.38 96 SER A O 1
ATOM 757 N N . ASN A 1 97 ? 15.939 -5.801 -1.954 1.00 88.00 97 ASN A N 1
ATOM 758 C CA . ASN A 1 97 ? 17.175 -5.286 -2.551 1.00 88.00 97 ASN A CA 1
ATOM 759 C C . ASN A 1 97 ? 16.965 -4.696 -3.964 1.00 88.00 97 ASN A C 1
ATOM 761 O O . ASN A 1 97 ? 17.723 -4.972 -4.895 1.00 88.00 97 ASN A O 1
ATOM 765 N N . ARG A 1 98 ? 15.887 -3.919 -4.141 1.00 84.00 98 ARG A N 1
ATOM 766 C CA . ARG A 1 98 ? 15.459 -3.309 -5.413 1.00 84.00 98 ARG A CA 1
ATOM 767 C C . ARG A 1 98 ? 15.113 -1.827 -5.244 1.00 84.00 98 ARG A C 1
ATOM 769 O O . ARG A 1 98 ? 13.986 -1.404 -5.478 1.00 84.00 98 ARG A O 1
ATOM 776 N N . LEU A 1 99 ? 16.085 -1.015 -4.838 1.00 86.50 99 LEU A N 1
ATOM 777 C CA . LEU A 1 99 ? 15.962 0.446 -4.890 1.00 86.50 99 LEU A CA 1
ATOM 778 C C . LEU A 1 99 ? 16.278 0.933 -6.310 1.00 86.50 99 LEU A C 1
ATOM 780 O O . LEU A 1 99 ? 17.432 1.159 -6.661 1.00 86.50 99 LEU A O 1
ATOM 784 N N . CYS A 1 100 ? 15.246 1.041 -7.147 1.00 89.38 100 CYS A N 1
ATOM 785 C CA . CYS A 1 100 ? 15.361 1.439 -8.550 1.00 89.38 100 CYS A CA 1
ATOM 786 C C . CYS A 1 100 ? 14.208 2.364 -8.980 1.00 89.38 100 CYS A C 1
ATOM 788 O O . CYS A 1 100 ? 13.303 2.654 -8.198 1.00 89.38 100 CYS A O 1
ATOM 790 N N . ILE A 1 101 ? 14.232 2.832 -10.235 1.00 90.50 101 ILE A N 1
ATOM 791 C CA . ILE A 1 101 ? 13.211 3.730 -10.813 1.00 90.50 101 ILE A CA 1
ATOM 792 C C . ILE A 1 101 ? 11.765 3.222 -10.588 1.00 90.50 101 ILE A C 1
ATOM 794 O O . ILE A 1 101 ? 10.930 4.024 -10.167 1.00 90.50 101 ILE A O 1
ATOM 798 N N . PRO A 1 102 ? 11.446 1.918 -10.755 1.00 90.19 102 PRO A N 1
ATOM 799 C CA . PRO A 1 102 ? 10.138 1.360 -10.396 1.00 90.19 102 PRO A CA 1
ATOM 800 C C . PRO A 1 102 ? 9.644 1.686 -8.981 1.00 90.19 102 PRO A C 1
ATOM 802 O O . PRO A 1 102 ? 8.456 1.937 -8.793 1.00 90.19 102 PRO A O 1
ATOM 805 N N . THR A 1 103 ? 10.538 1.712 -7.992 1.00 91.88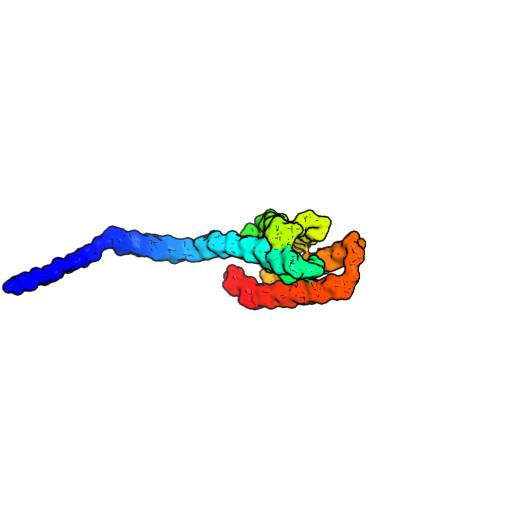 103 THR A N 1
ATOM 806 C CA . THR A 1 103 ? 10.205 2.036 -6.598 1.00 91.88 103 THR A CA 1
ATOM 807 C C . THR A 1 103 ? 9.777 3.494 -6.465 1.00 91.88 103 THR A C 1
ATOM 809 O O . THR A 1 103 ? 8.788 3.794 -5.800 1.00 91.88 103 THR A O 1
ATOM 812 N N . LEU A 1 104 ? 10.477 4.407 -7.146 1.00 93.94 104 LEU A N 1
ATOM 813 C CA . LEU A 1 104 ? 10.107 5.822 -7.171 1.00 93.94 104 LEU A CA 1
ATOM 814 C C . LEU A 1 104 ? 8.747 6.028 -7.850 1.00 93.94 104 LEU A C 1
ATOM 816 O O . LEU A 1 104 ? 7.907 6.763 -7.335 1.00 93.94 104 LEU A O 1
ATOM 820 N N . ILE A 1 105 ? 8.502 5.330 -8.963 1.00 94.19 105 ILE A N 1
ATOM 821 C CA . ILE A 1 105 ? 7.202 5.342 -9.646 1.00 94.19 105 ILE A CA 1
ATOM 822 C C . ILE A 1 105 ? 6.094 4.874 -8.699 1.00 94.19 105 ILE A C 1
ATOM 824 O O . ILE A 1 105 ? 5.064 5.533 -8.609 1.00 94.19 105 ILE A O 1
ATOM 828 N N . GLN A 1 106 ? 6.306 3.790 -7.945 1.00 93.62 106 GLN A N 1
ATOM 829 C CA . GLN A 1 106 ? 5.323 3.313 -6.967 1.00 93.62 106 GLN A CA 1
ATOM 830 C C . GLN A 1 106 ? 4.999 4.368 -5.905 1.00 93.62 106 GLN A C 1
ATOM 832 O O . GLN A 1 106 ? 3.823 4.605 -5.631 1.00 93.62 106 GLN A O 1
ATOM 837 N N . VAL A 1 107 ? 6.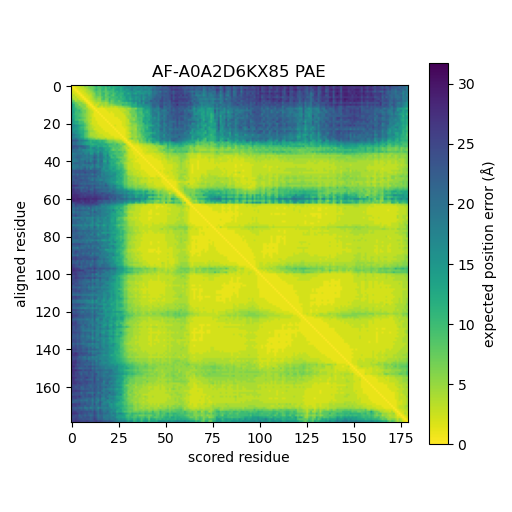015 5.035 -5.344 1.00 96.06 107 VAL A N 1
ATOM 838 C CA . VAL A 1 107 ? 5.822 6.130 -4.377 1.00 96.06 107 VAL A CA 1
ATOM 839 C C . VAL A 1 107 ? 4.961 7.250 -4.969 1.00 96.06 107 VAL A C 1
ATOM 841 O O . VAL A 1 107 ? 4.015 7.711 -4.323 1.00 96.06 107 VAL A O 1
ATOM 844 N N . ILE A 1 108 ? 5.247 7.659 -6.208 1.00 97.00 108 ILE A N 1
ATOM 845 C CA . ILE A 1 108 ? 4.481 8.696 -6.908 1.00 97.00 108 ILE A CA 1
ATOM 846 C C . ILE A 1 108 ? 3.038 8.228 -7.135 1.00 97.00 108 ILE A C 1
ATOM 848 O O . ILE A 1 108 ? 2.104 8.963 -6.821 1.00 97.00 108 ILE A O 1
ATOM 852 N N . CYS A 1 109 ? 2.833 6.998 -7.613 1.00 96.56 109 CYS A N 1
ATOM 853 C CA . CYS A 1 109 ? 1.501 6.444 -7.853 1.00 96.56 109 CYS A CA 1
ATOM 854 C C . CYS A 1 109 ? 0.663 6.369 -6.570 1.00 96.56 109 CYS A C 1
ATOM 856 O O . CYS A 1 109 ? -0.500 6.765 -6.599 1.00 96.56 109 CYS A O 1
ATOM 858 N N . TYR A 1 110 ? 1.228 5.925 -5.440 1.00 96.25 110 TYR A N 1
ATOM 859 C CA . TYR A 1 110 ? 0.522 5.938 -4.150 1.00 96.25 110 TYR A CA 1
ATOM 860 C C . TYR A 1 110 ? 0.149 7.352 -3.715 1.00 96.25 110 TYR A C 1
ATOM 862 O O . TYR A 1 110 ? -0.994 7.595 -3.330 1.00 96.25 110 TYR A O 1
ATOM 870 N N . THR A 1 111 ? 1.091 8.289 -3.830 1.00 97.12 111 THR A N 1
ATOM 871 C CA . THR A 1 111 ? 0.873 9.696 -3.479 1.00 97.12 111 THR A CA 1
ATOM 872 C C . THR A 1 111 ? -0.276 10.293 -4.291 1.00 97.12 111 THR A C 1
ATOM 874 O O . THR A 1 111 ? -1.213 10.849 -3.721 1.00 97.12 111 THR A O 1
ATOM 877 N N . LEU A 1 112 ? -0.251 10.115 -5.616 1.00 97.94 112 LEU A N 1
ATOM 878 C CA . LEU A 1 112 ? -1.313 10.579 -6.508 1.00 97.94 112 LEU A CA 1
ATOM 879 C C . LEU A 1 112 ? -2.646 9.896 -6.214 1.00 97.94 112 LEU A C 1
ATOM 881 O O . LEU A 1 112 ? -3.664 10.577 -6.157 1.00 97.94 112 LEU A O 1
ATOM 885 N N . THR A 1 113 ? -2.642 8.578 -5.987 1.00 97.88 113 THR A N 1
ATOM 886 C CA . THR A 1 113 ? -3.863 7.829 -5.660 1.00 97.88 113 THR A CA 1
ATOM 887 C C . THR A 1 113 ? -4.526 8.427 -4.429 1.00 97.88 113 THR A C 1
ATOM 889 O O . THR A 1 113 ? -5.687 8.805 -4.510 1.00 97.88 113 THR A O 1
ATOM 892 N N . ILE A 1 114 ? -3.784 8.597 -3.329 1.00 97.25 114 ILE A N 1
ATOM 893 C CA . ILE A 1 114 ? -4.324 9.145 -2.079 1.00 97.25 114 ILE A CA 1
ATOM 894 C C . ILE A 1 114 ? -4.900 10.545 -2.298 1.00 97.25 114 ILE A C 1
ATOM 896 O O . ILE A 1 114 ? -6.016 10.804 -1.857 1.00 97.25 114 ILE A O 1
ATOM 900 N N . ILE A 1 115 ? -4.171 11.429 -2.991 1.00 97.62 115 ILE A N 1
ATOM 901 C CA . ILE A 1 115 ? -4.614 12.806 -3.260 1.00 97.62 115 ILE A CA 1
ATOM 902 C C . ILE A 1 115 ? -5.908 12.816 -4.080 1.00 97.62 115 ILE A C 1
ATOM 904 O O . ILE A 1 115 ? -6.860 13.503 -3.715 1.00 97.62 115 ILE A O 1
ATOM 908 N N . ILE A 1 116 ? -5.962 12.042 -5.166 1.00 98.00 116 ILE A N 1
ATOM 909 C CA . ILE A 1 116 ? -7.130 11.972 -6.052 1.00 98.00 116 ILE A CA 1
ATOM 910 C C . ILE A 1 116 ? -8.324 11.340 -5.329 1.00 98.00 116 ILE A C 1
ATOM 912 O O . ILE A 1 116 ? -9.462 11.724 -5.592 1.00 98.00 116 ILE A O 1
ATOM 916 N N . THR A 1 117 ? -8.096 10.401 -4.404 1.00 97.00 117 THR A N 1
ATOM 917 C CA . THR A 1 117 ? -9.187 9.756 -3.667 1.00 97.00 117 THR A CA 1
ATOM 918 C C . THR A 1 117 ? -9.730 10.589 -2.506 1.00 97.00 117 THR A C 1
ATOM 920 O O . THR A 1 117 ? -10.819 10.282 -2.031 1.00 97.00 117 THR A O 1
ATOM 923 N N . LEU A 1 118 ? -9.048 11.655 -2.060 1.00 95.75 118 LEU A N 1
ATOM 924 C CA . LEU A 1 118 ? -9.489 12.492 -0.928 1.00 95.75 118 LEU A CA 1
ATOM 925 C C . LEU A 1 118 ? -10.965 12.935 -0.991 1.00 95.75 118 LEU A C 1
ATOM 927 O O . LEU A 1 118 ? -11.651 12.801 0.024 1.00 95.75 118 LEU A O 1
ATOM 931 N N . PRO A 1 119 ? -11.502 13.417 -2.132 1.00 96.94 119 PRO A N 1
ATOM 932 C CA . PRO A 1 119 ? -12.898 13.856 -2.210 1.00 96.94 119 PRO A CA 1
ATOM 933 C C . PRO A 1 119 ? -13.915 12.725 -1.998 1.00 96.94 119 PRO A C 1
ATOM 935 O O . PRO A 1 119 ? -15.078 12.992 -1.715 1.00 96.94 119 PRO A O 1
ATOM 938 N N . PHE A 1 120 ? -13.486 11.466 -2.118 1.00 95.38 120 PHE A N 1
ATOM 939 C CA . PHE A 1 120 ? -14.320 10.277 -1.962 1.00 95.38 120 PHE A CA 1
ATOM 940 C C . PHE A 1 120 ? -14.273 9.706 -0.535 1.00 95.38 120 PHE A C 1
ATOM 942 O O . PHE A 1 120 ? -14.790 8.625 -0.291 1.00 95.38 120 PHE A O 1
ATOM 949 N N . LEU A 1 121 ? -13.682 10.386 0.449 1.00 90.56 121 LEU A N 1
ATOM 950 C CA . LEU A 1 121 ? -13.670 9.876 1.830 1.00 90.56 121 LEU A CA 1
ATOM 951 C C . LEU A 1 121 ? -15.068 9.792 2.473 1.00 90.56 121 LEU A C 1
ATOM 953 O O . LEU A 1 121 ? -15.228 9.127 3.491 1.00 90.56 121 LEU A O 1
ATOM 957 N N . SER A 1 122 ? -16.074 10.456 1.896 1.00 91.81 122 SER A N 1
ATOM 958 C CA . SER A 1 122 ? -17.451 10.492 2.404 1.00 91.81 122 SER A CA 1
ATOM 959 C C . SER A 1 122 ? -18.351 9.352 1.912 1.00 91.81 122 SER A C 1
ATOM 961 O O . SER A 1 122 ? -19.462 9.203 2.420 1.00 91.81 122 SER A O 1
ATOM 963 N N . ILE A 1 123 ? -17.916 8.560 0.926 1.00 94.50 123 ILE A N 1
ATOM 964 C CA . ILE A 1 123 ? -18.678 7.394 0.448 1.00 94.50 123 ILE A CA 1
ATOM 965 C C . ILE A 1 123 ? -18.410 6.162 1.325 1.00 94.50 123 ILE A C 1
ATOM 967 O O . ILE A 1 123 ? -17.604 6.195 2.253 1.00 94.50 123 ILE A O 1
ATOM 971 N N . SER A 1 124 ? -19.095 5.049 1.044 1.00 92.62 124 SER A N 1
ATOM 972 C CA . SER A 1 124 ? -18.882 3.807 1.792 1.00 92.62 124 SER A CA 1
ATOM 973 C C . SER A 1 124 ? -17.428 3.330 1.691 1.00 92.62 124 SER A C 1
ATOM 975 O O . SER A 1 124 ? -16.800 3.426 0.634 1.00 92.62 124 SER A O 1
ATOM 977 N N . ALA A 1 125 ? -16.902 2.761 2.780 1.00 90.62 125 ALA A N 1
ATOM 978 C CA . ALA A 1 125 ? -15.522 2.274 2.852 1.00 90.62 125 ALA A CA 1
ATOM 979 C C . ALA A 1 125 ? -15.182 1.274 1.731 1.00 90.62 125 ALA A C 1
ATOM 981 O O . ALA A 1 125 ? -14.086 1.307 1.172 1.00 90.62 125 ALA A O 1
ATOM 982 N N . ILE A 1 126 ? -16.147 0.422 1.362 1.00 92.81 126 ILE A N 1
ATOM 983 C CA . ILE A 1 126 ? -16.013 -0.535 0.257 1.00 92.81 126 ILE A CA 1
ATOM 984 C C . ILE A 1 126 ? -15.847 0.207 -1.072 1.00 92.81 126 ILE A C 1
ATOM 986 O O . ILE A 1 126 ? -14.907 -0.068 -1.813 1.00 92.81 126 ILE A O 1
ATOM 990 N N . ALA A 1 127 ? -16.729 1.166 -1.372 1.00 93.56 127 ALA A N 1
ATOM 991 C CA . ALA A 1 127 ? -16.670 1.907 -2.627 1.00 93.56 127 ALA A CA 1
ATOM 992 C C . ALA A 1 127 ? -15.396 2.764 -2.717 1.00 93.56 127 ALA A C 1
ATOM 994 O O . ALA A 1 127 ? -14.731 2.751 -3.753 1.00 93.56 127 ALA A O 1
ATOM 995 N N . TYR A 1 128 ? -14.996 3.418 -1.620 1.00 94.31 128 TYR A N 1
ATOM 996 C CA . TYR A 1 128 ? -13.714 4.123 -1.526 1.00 94.31 128 TYR A CA 1
ATOM 997 C C . TYR A 1 128 ? -12.539 3.188 -1.826 1.00 94.31 128 TYR A C 1
ATOM 999 O O . TYR A 1 128 ? -11.677 3.510 -2.641 1.00 94.31 128 TYR A O 1
ATOM 1007 N N . GLY A 1 129 ? -12.530 1.998 -1.223 1.00 93.50 129 GLY A N 1
ATOM 1008 C CA . GLY A 1 129 ? -11.475 1.017 -1.434 1.00 93.50 129 GLY A CA 1
ATOM 1009 C C . GLY A 1 129 ? -11.401 0.479 -2.863 1.00 93.50 129 GLY A C 1
ATOM 1010 O O . GLY A 1 129 ? -10.302 0.343 -3.401 1.00 93.50 129 GLY A O 1
ATOM 1011 N N . ILE A 1 130 ? -12.544 0.240 -3.513 1.00 95.06 130 ILE A N 1
ATOM 1012 C CA . ILE A 1 130 ? -12.593 -0.152 -4.930 1.00 95.06 130 ILE A CA 1
ATOM 1013 C C . ILE A 1 130 ? -11.985 0.950 -5.804 1.00 95.06 130 ILE A C 1
ATOM 1015 O O . ILE A 1 130 ? -11.103 0.661 -6.613 1.00 95.06 130 ILE A O 1
ATOM 1019 N N . ILE A 1 131 ? -12.406 2.207 -5.615 1.00 96.06 131 ILE A N 1
ATOM 1020 C CA . ILE A 1 131 ? -11.862 3.353 -6.361 1.00 96.06 131 ILE A CA 1
ATOM 1021 C C . ILE A 1 131 ? -10.352 3.451 -6.141 1.00 96.06 131 ILE A C 1
ATOM 1023 O O . ILE A 1 131 ? -9.603 3.581 -7.106 1.00 96.06 131 ILE A O 1
ATOM 1027 N N . PHE A 1 132 ? -9.898 3.327 -4.892 1.00 95.88 132 PHE A N 1
ATOM 1028 C CA . PHE A 1 132 ? -8.487 3.401 -4.528 1.00 95.88 132 PHE A CA 1
ATOM 1029 C C . PHE A 1 132 ? -7.642 2.343 -5.246 1.00 95.88 132 PHE A C 1
ATOM 1031 O O . PHE A 1 132 ? -6.636 2.672 -5.873 1.00 95.88 132 PHE A O 1
ATOM 1038 N N . ILE A 1 133 ? -8.058 1.072 -5.197 1.00 95.00 133 ILE A N 1
ATOM 1039 C CA . ILE A 1 133 ? -7.331 -0.032 -5.838 1.00 95.00 133 ILE A CA 1
ATOM 1040 C C . ILE A 1 133 ? -7.302 0.145 -7.350 1.00 95.00 133 ILE A C 1
ATOM 1042 O O . ILE A 1 133 ? -6.241 -0.004 -7.959 1.00 95.00 133 ILE A O 1
ATOM 1046 N N . VAL A 1 134 ? -8.457 0.421 -7.963 1.00 95.12 134 VAL A N 1
ATOM 1047 C CA . VAL A 1 134 ? -8.560 0.556 -9.419 1.00 95.12 134 VAL A CA 1
ATOM 1048 C C . VAL A 1 134 ? -7.692 1.718 -9.884 1.00 95.12 134 VAL A C 1
ATOM 1050 O O . VAL A 1 134 ? -6.875 1.538 -10.785 1.00 95.12 134 VAL A O 1
ATOM 1053 N N . LEU A 1 135 ? -7.792 2.874 -9.227 1.00 96.25 135 LEU A N 1
ATOM 1054 C CA . LEU A 1 135 ? -7.000 4.048 -9.564 1.00 96.25 135 LEU A CA 1
ATOM 1055 C C . LEU A 1 135 ? -5.498 3.780 -9.430 1.00 96.25 135 LEU A C 1
ATOM 1057 O O . LEU A 1 135 ? -4.753 4.050 -10.371 1.00 96.25 135 LEU A O 1
ATOM 1061 N N . PHE A 1 136 ? -5.054 3.205 -8.308 1.00 95.69 136 PHE A N 1
ATOM 1062 C CA . PHE A 1 136 ? -3.643 2.874 -8.105 1.00 95.69 136 PHE A CA 1
ATOM 1063 C C . PHE A 1 136 ? -3.114 1.953 -9.205 1.00 95.69 136 PHE A C 1
ATOM 1065 O O . PHE A 1 136 ? -2.067 2.222 -9.792 1.00 95.69 136 PHE A O 1
ATOM 1072 N N . ASN A 1 137 ? -3.849 0.884 -9.519 1.00 94.38 137 ASN A N 1
ATOM 1073 C CA . ASN A 1 137 ? -3.432 -0.073 -10.536 1.00 94.38 137 ASN A CA 1
ATOM 1074 C C . ASN A 1 137 ? -3.416 0.553 -11.937 1.00 94.38 137 ASN A C 1
ATOM 1076 O O . ASN A 1 137 ? -2.499 0.273 -12.704 1.00 94.38 137 ASN A O 1
ATOM 1080 N N . VAL A 1 138 ? -4.378 1.421 -12.270 1.00 95.25 138 VAL A N 1
ATOM 1081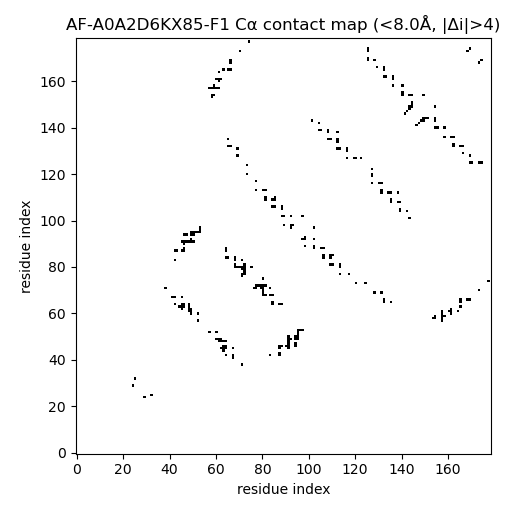 C CA . VAL A 1 138 ? -4.406 2.141 -13.556 1.00 95.25 138 VAL A CA 1
ATOM 1082 C C . VAL A 1 138 ? -3.207 3.078 -13.677 1.00 95.25 138 VAL A C 1
ATOM 1084 O O . VAL A 1 138 ? -2.519 3.057 -14.700 1.00 95.25 138 VAL A O 1
ATOM 1087 N N . LEU A 1 139 ? -2.911 3.857 -12.632 1.00 96.06 139 LEU A N 1
ATOM 1088 C CA . LEU A 1 139 ? -1.747 4.744 -12.600 1.00 96.06 139 LEU A CA 1
ATOM 1089 C C . LEU A 1 139 ? -0.441 3.953 -12.724 1.00 96.06 139 LEU A C 1
ATOM 1091 O O . LEU A 1 139 ? 0.412 4.297 -13.542 1.00 96.06 139 LEU A O 1
ATOM 1095 N N . LEU A 1 140 ? -0.302 2.871 -11.955 1.00 93.81 140 LEU A N 1
ATOM 1096 C CA . LEU A 1 140 ? 0.898 2.041 -11.954 1.00 93.81 140 LEU A CA 1
ATOM 1097 C C . LEU A 1 140 ? 1.106 1.346 -13.303 1.00 93.81 140 LEU A C 1
ATOM 1099 O O . LEU A 1 140 ? 2.200 1.402 -13.856 1.00 93.81 140 LEU A O 1
ATOM 1103 N N . HIS A 1 141 ? 0.063 0.730 -13.862 1.00 93.38 141 HIS A N 1
ATOM 1104 C CA . HIS A 1 141 ? 0.134 0.068 -15.164 1.00 93.38 141 HIS A CA 1
ATOM 1105 C C . HIS A 1 141 ? 0.507 1.056 -16.271 1.00 93.38 141 HIS A C 1
ATOM 1107 O O . HIS A 1 141 ? 1.414 0.780 -17.055 1.00 93.38 141 HIS A O 1
ATOM 1113 N N . SER A 1 142 ? -0.122 2.236 -16.281 1.00 94.81 142 SER A N 1
ATOM 1114 C CA . SER A 1 142 ? 0.185 3.300 -17.242 1.00 94.81 142 SER A CA 1
ATOM 1115 C C . SER A 1 142 ? 1.640 3.755 -17.125 1.00 94.81 142 SER A C 1
ATOM 1117 O O . SER A 1 142 ? 2.339 3.844 -18.131 1.00 94.81 142 SER A O 1
ATOM 1119 N N . ALA A 1 143 ? 2.140 3.974 -15.907 1.00 93.94 143 ALA A N 1
ATOM 1120 C CA . ALA A 1 143 ? 3.536 4.339 -15.695 1.00 93.94 143 ALA A CA 1
ATOM 1121 C C . ALA A 1 143 ? 4.500 3.235 -16.171 1.00 93.94 143 ALA A C 1
ATOM 1123 O O . ALA A 1 143 ? 5.510 3.517 -16.811 1.00 93.94 143 ALA A O 1
ATOM 1124 N N . TYR A 1 144 ? 4.181 1.966 -15.922 1.00 90.62 144 TYR A N 1
ATOM 1125 C CA . TYR A 1 144 ? 5.027 0.850 -16.348 1.00 90.62 144 TYR A CA 1
ATOM 1126 C C . TYR A 1 144 ? 5.064 0.689 -17.872 1.00 90.62 144 TYR A C 1
ATOM 1128 O O . TYR A 1 144 ? 6.129 0.427 -18.430 1.00 90.62 144 TYR A O 1
ATOM 1136 N N . VAL A 1 145 ? 3.932 0.862 -18.552 1.00 92.56 145 VAL A N 1
ATOM 1137 C CA . VAL A 1 145 ? 3.862 0.735 -20.014 1.00 92.56 145 VAL A CA 1
ATOM 1138 C C . VAL A 1 145 ? 4.482 1.952 -20.701 1.00 92.56 145 VAL A C 1
ATOM 1140 O O . VAL A 1 145 ? 5.353 1.791 -21.547 1.00 92.56 145 VAL A O 1
ATOM 1143 N N . PHE A 1 146 ? 4.083 3.170 -20.326 1.00 94.38 146 PHE A N 1
ATOM 1144 C CA . PHE A 1 146 ? 4.463 4.375 -21.069 1.00 94.38 146 PHE A CA 1
ATOM 1145 C C . PHE A 1 146 ? 5.798 4.988 -20.634 1.00 94.38 146 PHE A C 1
ATOM 1147 O O . PHE A 1 146 ? 6.509 5.528 -21.474 1.00 94.38 146 PHE A O 1
ATOM 1154 N N . ILE A 1 147 ? 6.159 4.917 -19.346 1.00 93.12 147 ILE A N 1
ATOM 1155 C CA . ILE A 1 147 ? 7.401 5.529 -18.835 1.00 93.12 147 ILE A CA 1
ATOM 1156 C C . ILE A 1 147 ? 8.544 4.513 -18.878 1.00 93.12 147 ILE A C 1
ATOM 1158 O O . ILE A 1 147 ? 9.638 4.826 -19.336 1.00 93.12 147 ILE A O 1
ATOM 1162 N N . MET A 1 148 ? 8.295 3.282 -18.424 1.00 89.44 148 MET A N 1
ATOM 1163 C CA . MET A 1 148 ? 9.330 2.240 -18.347 1.00 89.44 148 MET A CA 1
ATOM 1164 C C . MET A 1 148 ? 9.433 1.376 -19.610 1.00 89.44 148 MET A C 1
ATOM 1166 O O . MET A 1 148 ? 10.340 0.552 -19.695 1.00 89.44 148 MET A O 1
ATOM 1170 N N . SER A 1 149 ? 8.532 1.557 -20.584 1.00 91.00 149 SER A N 1
ATOM 1171 C CA . SER A 1 149 ? 8.494 0.782 -21.835 1.00 91.00 149 SER A CA 1
ATOM 1172 C C . SER A 1 149 ? 8.428 -0.739 -21.619 1.00 91.00 149 SER A C 1
ATOM 1174 O O . SER A 1 149 ? 8.994 -1.508 -22.396 1.00 91.00 149 SER A O 1
ATOM 1176 N N . PHE A 1 150 ? 7.762 -1.199 -20.552 1.00 86.75 150 PHE A N 1
ATOM 1177 C CA . PHE A 1 150 ? 7.553 -2.632 -20.336 1.00 86.75 150 PHE A CA 1
ATOM 1178 C C . PHE A 1 150 ? 6.528 -3.205 -21.319 1.00 86.75 150 PHE A C 1
ATOM 1180 O O . PHE A 1 150 ? 5.554 -2.544 -21.678 1.00 86.75 150 PHE A O 1
ATOM 1187 N N . GLU A 1 151 ? 6.702 -4.480 -21.678 1.00 88.81 151 GLU A N 1
ATOM 1188 C CA . GLU A 1 151 ? 5.718 -5.211 -22.477 1.00 88.81 151 GLU A CA 1
ATOM 1189 C C . GLU A 1 151 ? 4.339 -5.208 -21.785 1.00 88.81 151 GLU A C 1
ATOM 1191 O O . GLU A 1 151 ? 4.221 -5.673 -20.640 1.00 88.81 151 GLU A O 1
ATOM 1196 N N . PRO A 1 152 ? 3.276 -4.731 -22.463 1.00 88.19 152 PRO A N 1
ATOM 1197 C CA . PRO A 1 152 ? 1.942 -4.631 -21.873 1.00 88.19 152 PRO A CA 1
ATOM 1198 C C . PRO A 1 152 ? 1.402 -5.969 -21.360 1.00 88.19 152 PRO A C 1
ATOM 1200 O O . PRO A 1 152 ? 0.741 -6.013 -20.325 1.00 88.19 152 PRO A O 1
ATOM 1203 N N . THR A 1 153 ? 1.731 -7.067 -22.042 1.00 87.00 153 THR A N 1
ATOM 1204 C CA . THR A 1 153 ? 1.313 -8.438 -21.709 1.00 87.00 153 THR A CA 1
ATOM 1205 C C . THR A 1 153 ? 1.786 -8.877 -20.324 1.00 87.00 153 THR A C 1
ATOM 1207 O O . THR A 1 153 ? 1.007 -9.431 -19.550 1.00 87.00 153 THR A O 1
ATOM 1210 N N . ASN A 1 154 ? 3.033 -8.577 -19.963 1.00 79.06 154 ASN A N 1
ATOM 1211 C CA . ASN A 1 154 ? 3.577 -8.918 -18.647 1.00 79.06 154 ASN A CA 1
ATOM 1212 C C . ASN A 1 154 ? 2.961 -8.045 -17.544 1.00 79.06 154 ASN A C 1
ATOM 1214 O O . ASN A 1 154 ? 2.736 -8.503 -16.426 1.00 79.06 154 ASN A O 1
ATOM 1218 N N . SER A 1 155 ? 2.652 -6.788 -17.868 1.00 82.94 155 SER A N 1
ATOM 1219 C CA . SER A 1 155 ? 2.045 -5.834 -16.938 1.00 82.94 155 SER A CA 1
ATOM 1220 C C . SER A 1 155 ? 0.559 -6.127 -16.675 1.00 82.94 155 SER A C 1
ATOM 1222 O O . SER A 1 155 ? 0.084 -5.948 -15.553 1.00 82.94 155 SER A O 1
ATOM 1224 N N . ILE A 1 156 ? -0.182 -6.619 -17.679 1.00 88.44 156 ILE A N 1
ATOM 1225 C CA . ILE A 1 156 ? -1.631 -6.849 -17.571 1.00 88.44 156 ILE A CA 1
ATOM 1226 C C . ILE A 1 156 ? -1.967 -8.020 -16.644 1.00 88.44 156 ILE A C 1
ATOM 1228 O O . ILE A 1 156 ? -2.913 -7.933 -15.864 1.00 88.44 156 ILE A O 1
ATOM 1232 N N . MET A 1 157 ? -1.167 -9.093 -16.664 1.00 84.31 157 MET A N 1
ATOM 1233 C CA . MET A 1 157 ? -1.391 -10.246 -15.787 1.00 84.31 157 MET A CA 1
ATOM 1234 C C . MET A 1 157 ? -1.232 -9.851 -14.322 1.00 84.31 157 MET A C 1
ATOM 1236 O O . MET A 1 157 ? -2.103 -10.126 -13.498 1.00 84.31 157 MET A O 1
ATOM 1240 N N . SER A 1 158 ? -0.159 -9.132 -14.003 1.00 82.62 158 SER A N 1
ATOM 1241 C CA . SER A 1 158 ? 0.053 -8.626 -12.653 1.00 82.62 158 SER A CA 1
ATOM 1242 C C . SER A 1 158 ? -0.998 -7.599 -12.227 1.00 82.62 158 SER A C 1
ATOM 1244 O O . SER A 1 158 ? -1.407 -7.610 -11.070 1.00 82.62 158 SER A O 1
ATOM 1246 N N . PHE A 1 159 ? -1.466 -6.745 -13.143 1.00 88.62 159 PHE A N 1
ATOM 1247 C CA . PHE A 1 159 ? -2.578 -5.823 -12.893 1.00 88.62 159 PHE A CA 1
ATOM 1248 C C . PHE A 1 159 ? -3.848 -6.579 -12.477 1.00 88.62 159 PHE A C 1
ATOM 1250 O O . PHE A 1 159 ? -4.432 -6.275 -11.437 1.00 88.62 159 PHE A O 1
ATOM 1257 N N . ILE A 1 160 ? -4.240 -7.609 -13.237 1.00 90.56 160 ILE A N 1
ATOM 1258 C CA . ILE A 1 160 ? -5.434 -8.419 -12.952 1.00 90.56 160 ILE A CA 1
ATOM 1259 C C . ILE A 1 160 ? -5.295 -9.123 -11.601 1.00 90.56 160 ILE A C 1
ATOM 1261 O O . ILE A 1 160 ? -6.202 -9.049 -10.772 1.00 90.56 160 ILE A O 1
ATOM 1265 N N . VAL A 1 161 ? -4.153 -9.771 -11.354 1.00 87.75 161 VAL A N 1
ATOM 1266 C CA . VAL A 1 161 ? -3.899 -10.493 -10.100 1.00 87.75 161 VAL A CA 1
ATOM 1267 C C . VAL A 1 161 ? -3.919 -9.541 -8.902 1.00 87.75 161 VAL A C 1
ATOM 1269 O O . VAL A 1 161 ? -4.533 -9.857 -7.882 1.00 87.75 161 VAL A O 1
ATOM 1272 N N . ASN A 1 162 ? -3.297 -8.364 -9.017 1.00 88.50 162 ASN A N 1
ATOM 1273 C CA . ASN A 1 162 ? -3.250 -7.399 -7.924 1.00 88.50 162 ASN A CA 1
ATOM 1274 C C . ASN A 1 162 ? -4.638 -6.816 -7.618 1.00 88.50 162 ASN A C 1
ATOM 1276 O O . ASN A 1 162 ? -5.007 -6.710 -6.448 1.00 88.50 162 ASN A O 1
ATOM 1280 N N . ILE A 1 163 ? -5.441 -6.497 -8.640 1.00 92.56 163 ILE A N 1
ATOM 1281 C CA . ILE A 1 163 ? -6.830 -6.060 -8.444 1.00 92.56 163 ILE A CA 1
ATOM 1282 C C . ILE A 1 163 ? -7.656 -7.169 -7.791 1.00 92.56 163 ILE A C 1
ATOM 1284 O O . ILE A 1 163 ? -8.293 -6.921 -6.769 1.00 92.56 163 ILE A O 1
ATOM 1288 N N . ALA A 1 164 ? -7.624 -8.387 -8.338 1.00 92.94 164 ALA A N 1
ATOM 1289 C CA . ALA A 1 164 ? -8.417 -9.506 -7.833 1.00 92.94 164 ALA A CA 1
ATOM 1290 C C . ALA A 1 164 ? -8.111 -9.799 -6.357 1.00 92.94 164 ALA A C 1
ATOM 1292 O O . ALA A 1 164 ? -9.030 -9.933 -5.547 1.00 92.94 164 ALA A O 1
ATOM 1293 N N . LEU A 1 165 ? -6.827 -9.822 -5.990 1.00 89.94 165 LEU A N 1
ATOM 1294 C CA . LEU A 1 165 ? -6.414 -10.029 -4.609 1.00 89.94 165 LEU A CA 1
ATOM 1295 C C . LEU A 1 165 ? -6.880 -8.896 -3.691 1.00 89.94 165 LEU A C 1
ATOM 1297 O O . LEU A 1 165 ? -7.448 -9.167 -2.637 1.00 89.94 165 LEU A O 1
ATOM 1301 N N . ASN A 1 166 ? -6.653 -7.632 -4.058 1.00 90.38 166 ASN A N 1
ATOM 1302 C CA . ASN A 1 166 ? -7.021 -6.520 -3.183 1.00 90.38 166 ASN A CA 1
ATOM 1303 C C . ASN A 1 166 ? -8.550 -6.386 -3.039 1.00 90.38 166 ASN A C 1
ATOM 1305 O O . ASN A 1 166 ? -9.026 -6.079 -1.949 1.00 90.38 166 ASN A O 1
ATOM 1309 N N . LEU A 1 167 ? -9.331 -6.693 -4.082 1.00 91.81 167 LEU A N 1
ATOM 1310 C CA . LEU A 1 167 ? -10.795 -6.766 -3.986 1.00 91.81 167 LEU A CA 1
ATO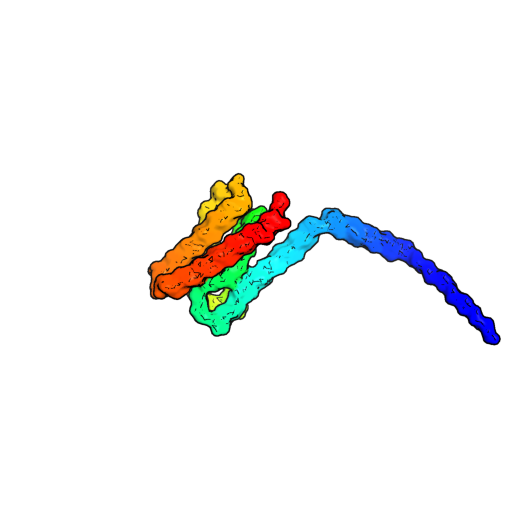M 1311 C C . LEU A 1 167 ? -11.252 -7.898 -3.061 1.00 91.81 167 LEU A C 1
ATOM 1313 O O . LEU A 1 167 ? -12.139 -7.693 -2.231 1.00 91.81 167 LEU A O 1
ATOM 1317 N N . PHE A 1 168 ? -10.623 -9.074 -3.155 1.00 91.69 168 PHE A N 1
ATOM 1318 C CA . PHE A 1 168 ? -10.874 -10.171 -2.223 1.00 91.69 168 PHE A CA 1
ATOM 1319 C C . PHE A 1 168 ? -10.576 -9.750 -0.776 1.00 91.69 168 PHE A C 1
ATOM 1321 O O . PHE A 1 168 ? -11.385 -10.006 0.116 1.00 91.69 168 PHE A O 1
ATOM 1328 N N . LEU A 1 169 ? -9.456 -9.058 -0.542 1.00 90.06 169 LEU A N 1
ATOM 1329 C CA . LEU A 1 169 ? -9.086 -8.569 0.786 1.00 90.06 169 LEU A CA 1
ATOM 1330 C C . LEU A 1 169 ? -10.067 -7.515 1.315 1.00 90.06 169 LEU A C 1
ATOM 1332 O O . LEU A 1 169 ? -10.438 -7.575 2.486 1.00 90.06 169 LEU A O 1
ATOM 1336 N N . ILE A 1 170 ? -10.548 -6.594 0.475 1.00 90.00 170 ILE A N 1
ATOM 1337 C CA . ILE A 1 170 ? -11.584 -5.635 0.882 1.00 90.00 170 ILE A CA 1
ATOM 1338 C C . ILE A 1 170 ? -12.855 -6.359 1.318 1.00 90.00 170 ILE A C 1
ATOM 1340 O O . ILE A 1 170 ? -13.339 -6.124 2.423 1.00 90.00 170 ILE A O 1
ATOM 1344 N N . ASN A 1 171 ? -13.378 -7.244 0.469 1.00 87.38 171 ASN A N 1
ATOM 1345 C CA . ASN A 1 171 ? -14.672 -7.875 0.712 1.00 87.38 171 ASN A CA 1
ATOM 1346 C C . ASN A 1 171 ? -14.663 -8.782 1.949 1.00 87.38 171 ASN A C 1
ATOM 1348 O O . ASN A 1 171 ? -15.677 -8.877 2.630 1.00 87.38 171 ASN A O 1
ATOM 1352 N N . ASN A 1 172 ? -13.537 -9.432 2.255 1.00 85.75 172 ASN A N 1
ATOM 1353 C CA . ASN A 1 172 ? -13.465 -10.383 3.367 1.00 85.75 172 ASN A CA 1
ATOM 1354 C C . ASN A 1 172 ? -12.913 -9.774 4.663 1.00 85.75 172 ASN A C 1
ATOM 1356 O O . ASN A 1 172 ? -13.350 -10.164 5.740 1.00 85.75 172 ASN A O 1
ATOM 1360 N N . PHE A 1 173 ? -11.968 -8.829 4.586 1.00 82.12 173 PHE A N 1
ATOM 1361 C CA . PHE A 1 173 ? -11.282 -8.307 5.772 1.00 82.12 173 PHE A CA 1
ATOM 1362 C C . PHE A 1 173 ? -11.678 -6.875 6.115 1.00 82.12 173 PHE A C 1
ATOM 1364 O O . PHE A 1 173 ? -11.924 -6.591 7.285 1.00 82.12 173 PHE A O 1
ATOM 1371 N N . LEU A 1 174 ? -11.784 -5.970 5.137 1.00 75.62 174 LEU A N 1
ATOM 1372 C CA . LEU A 1 174 ? -12.057 -4.554 5.424 1.00 75.62 174 LEU A CA 1
ATOM 1373 C C . LEU A 1 174 ? -13.421 -4.368 6.111 1.00 75.62 174 LEU A C 1
ATOM 1375 O O . LEU A 1 174 ? -13.513 -3.628 7.086 1.00 75.62 174 LEU A O 1
ATOM 1379 N N . ILE A 1 175 ? -14.441 -5.105 5.658 1.00 71.00 175 ILE A N 1
ATOM 1380 C CA . ILE A 1 175 ? -15.798 -5.088 6.235 1.00 71.00 175 ILE A CA 1
ATOM 1381 C C . ILE A 1 175 ? -15.793 -5.517 7.711 1.00 71.00 175 ILE A C 1
ATOM 1383 O O . ILE A 1 175 ? -16.578 -5.015 8.503 1.00 71.00 175 ILE A O 1
ATOM 1387 N N . SER A 1 176 ? -14.894 -6.425 8.096 1.00 73.62 176 SER A N 1
ATOM 1388 C CA . SER A 1 176 ? -14.811 -6.930 9.474 1.00 73.62 176 SER A CA 1
ATOM 1389 C C . SER A 1 176 ? -14.045 -6.009 10.431 1.00 73.62 176 SER A C 1
ATOM 1391 O O . SER A 1 176 ? -14.146 -6.163 11.645 1.00 73.62 176 SER A O 1
ATOM 1393 N N . LEU A 1 177 ? -13.248 -5.081 9.891 1.00 67.06 177 LEU A N 1
ATOM 1394 C CA . LEU A 1 177 ? -12.294 -4.274 10.656 1.00 67.06 177 LEU A CA 1
ATOM 1395 C C . LEU A 1 177 ? -12.753 -2.830 10.875 1.00 67.06 177 LEU A C 1
ATOM 1397 O O . LEU A 1 177 ? -12.238 -2.164 11.775 1.00 67.06 177 LEU A O 1
ATOM 1401 N N . ILE A 1 178 ? -13.683 -2.344 10.054 1.00 66.88 178 ILE A N 1
ATOM 1402 C CA . ILE A 1 178 ? -14.249 -1.001 10.162 1.00 66.88 178 ILE A CA 1
ATOM 1403 C C . ILE A 1 178 ? -15.682 -1.155 10.694 1.00 66.88 178 ILE A C 1
ATOM 1405 O O . ILE A 1 178 ? -16.520 -1.670 9.954 1.00 66.88 178 ILE A O 1
ATOM 1409 N N . PRO A 1 179 ? -15.941 -0.797 11.967 1.00 57.50 179 PRO A N 1
ATOM 1410 C CA . PRO A 1 179 ? -17.275 -0.853 12.561 1.00 57.50 179 PRO A CA 1
ATOM 1411 C C . PRO A 1 179 ? -18.245 0.157 11.939 1.00 57.50 179 PRO A C 1
ATOM 1413 O O . PRO A 1 179 ? -17.776 1.199 11.422 1.00 57.50 179 PRO A O 1
#